Protein AF-A0A2E6YIF7-F1 (afdb_monomer_lite)

pLDDT: mean 89.5, std 11.44, range [46.44, 98.81]

Foldseek 3Di:
DDDAFDEAEPEPDDPVNDCLLVVADECPDPVNVCVLVVSYAYDDDDDDPDGPNSSYAAPQPQQRLQSRQHNDDDNDLQVQQAHERANDPPQDEPVSDPDLVSQDDAEHLAYAHAQYQYQEDLSLLRHAENPHLDLVRFYHHAHNANHAYYLSLLNHAYTQEREHENYNHQEPNSCLNHQAYEYEYEPDDVVSHPLLVVARECPTNQNVNLVVVRYYYYYDYPPDDDDRPNSSYD

Structure (mmCIF, N/CA/C/O backbone):
data_AF-A0A2E6YIF7-F1
#
_entry.id   AF-A0A2E6YIF7-F1
#
loop_
_atom_site.group_PDB
_atom_site.id
_atom_site.type_symbol
_atom_site.label_atom_id
_atom_site.label_alt_id
_atom_site.label_comp_id
_atom_site.label_asym_id
_atom_site.label_entity_id
_atom_site.label_seq_id
_atom_site.pdbx_PDB_ins_code
_atom_site.Cartn_x
_atom_site.Cartn_y
_atom_site.Cartn_z
_atom_site.occupancy
_atom_site.B_iso_or_equiv
_atom_site.auth_seq_id
_atom_site.auth_comp_id
_atom_site.auth_asym_id
_atom_site.auth_atom_id
_atom_site.pdbx_PDB_model_num
ATOM 1 N N . GLU A 1 1 ? -21.410 7.877 32.150 1.00 46.44 1 GLU A N 1
ATOM 2 C CA . GLU A 1 1 ? -20.975 7.217 33.397 1.00 46.44 1 GLU A CA 1
ATOM 3 C C . GLU A 1 1 ? -19.455 7.157 33.415 1.00 46.44 1 GLU A C 1
ATOM 5 O O . GLU A 1 1 ? -18.860 6.940 32.363 1.00 46.44 1 GLU A O 1
ATOM 10 N N . ASN A 1 2 ? -18.839 7.440 34.565 1.00 49.22 2 ASN A N 1
ATOM 11 C CA . ASN A 1 2 ? -17.391 7.366 34.753 1.00 49.22 2 ASN A CA 1
ATOM 12 C C . ASN A 1 2 ? -17.000 5.893 34.885 1.00 49.22 2 ASN A C 1
ATOM 14 O O . ASN A 1 2 ? -17.200 5.300 35.939 1.00 49.22 2 ASN A O 1
ATOM 18 N N . PHE A 1 3 ? -16.479 5.296 33.817 1.00 57.03 3 PHE A N 1
ATOM 19 C CA . PHE A 1 3 ? -15.864 3.976 33.915 1.00 57.03 3 PHE A CA 1
ATOM 20 C C . PHE A 1 3 ? -14.471 4.137 34.526 1.00 57.03 3 PHE A C 1
ATOM 22 O O . PHE A 1 3 ? -13.673 4.920 34.010 1.00 57.03 3 PHE A O 1
ATOM 29 N N . GLU A 1 4 ? -14.175 3.437 35.618 1.00 64.94 4 GLU A N 1
ATOM 30 C CA . GLU A 1 4 ? -12.808 3.321 36.140 1.00 64.94 4 GLU A CA 1
ATOM 31 C C . GLU A 1 4 ? -11.989 2.359 35.266 1.00 64.94 4 GLU A C 1
ATOM 33 O O . GLU A 1 4 ? -12.548 1.512 34.564 1.00 64.94 4 GLU A O 1
ATOM 38 N N . ASP A 1 5 ? -10.669 2.538 35.244 1.00 76.69 5 ASP A N 1
ATOM 39 C CA . ASP A 1 5 ? -9.765 1.686 34.467 1.00 76.69 5 ASP A CA 1
ATOM 40 C C . ASP A 1 5 ? -9.798 0.251 35.015 1.00 76.69 5 ASP A C 1
ATOM 42 O O . ASP A 1 5 ? -9.894 0.043 36.227 1.00 76.69 5 ASP A O 1
ATOM 46 N N . GLY A 1 6 ? -9.723 -0.760 34.145 1.00 81.69 6 GLY A N 1
ATOM 47 C CA . GLY A 1 6 ? -9.791 -2.150 34.598 1.00 81.69 6 GLY A CA 1
ATOM 48 C C . GLY A 1 6 ? -10.238 -3.176 33.560 1.00 81.69 6 GLY A C 1
ATOM 49 O O . GLY A 1 6 ? -10.302 -2.921 32.357 1.00 81.69 6 GLY A O 1
ATOM 50 N N . ILE A 1 7 ? -10.527 -4.386 34.046 1.00 77.31 7 ILE A N 1
ATOM 51 C CA . ILE A 1 7 ? -11.007 -5.505 33.228 1.00 77.31 7 ILE A CA 1
ATOM 52 C C . ILE A 1 7 ? -12.475 -5.769 33.562 1.00 77.31 7 ILE A C 1
ATOM 54 O O . ILE A 1 7 ? -12.809 -6.051 34.710 1.00 77.31 7 ILE A O 1
ATOM 58 N N . ILE A 1 8 ? -13.333 -5.726 32.545 1.00 80.25 8 ILE A N 1
ATOM 59 C CA . ILE A 1 8 ? -14.743 -6.103 32.635 1.00 80.25 8 ILE A CA 1
ATOM 60 C C . ILE A 1 8 ? -14.874 -7.540 32.125 1.00 80.25 8 ILE A C 1
ATOM 62 O O . ILE A 1 8 ? -14.642 -7.818 30.944 1.00 80.25 8 ILE A O 1
ATOM 66 N N . TYR A 1 9 ? -15.240 -8.455 33.020 1.00 74.00 9 TYR A N 1
ATOM 67 C CA . TYR A 1 9 ? -15.513 -9.850 32.684 1.00 74.00 9 TYR A CA 1
ATOM 68 C C . TYR A 1 9 ? -17.004 -10.036 32.404 1.00 74.00 9 TYR A C 1
ATOM 70 O O . TYR A 1 9 ? -17.845 -9.735 33.248 1.00 74.00 9 TYR A O 1
ATOM 78 N N . LEU A 1 10 ? -17.329 -10.543 31.215 1.00 73.44 10 LEU A N 1
ATOM 79 C CA . LEU A 1 10 ? -18.688 -10.912 30.822 1.00 73.44 10 LEU A CA 1
ATOM 80 C C . LEU A 1 10 ? -18.762 -12.441 30.693 1.00 73.44 10 LEU A C 1
ATOM 82 O O . LEU A 1 10 ? -18.899 -12.981 29.597 1.00 73.44 10 LEU A O 1
ATOM 86 N N . GLU A 1 11 ? -18.591 -13.134 31.823 1.00 62.53 11 GLU A N 1
ATOM 87 C CA . GLU A 1 11 ? -18.306 -14.582 31.897 1.00 62.53 11 GLU A CA 1
ATOM 88 C C . GLU A 1 11 ? -19.415 -15.472 31.304 1.00 62.53 11 GLU A C 1
ATOM 90 O O . GLU A 1 11 ? -19.124 -16.534 30.750 1.00 62.53 11 GLU A O 1
ATOM 95 N N . ASP A 1 12 ? -20.660 -14.990 31.314 1.00 65.06 12 ASP A N 1
ATOM 96 C CA . ASP A 1 12 ? -21.839 -15.718 30.824 1.00 65.06 12 ASP A CA 1
ATOM 97 C C . ASP A 1 12 ? -22.403 -15.181 29.502 1.00 65.06 12 ASP A C 1
ATOM 99 O O . ASP A 1 12 ? -23.462 -15.625 29.055 1.00 65.06 12 ASP A O 1
ATOM 103 N N . LYS A 1 13 ? -21.736 -14.208 28.870 1.00 67.62 13 LYS A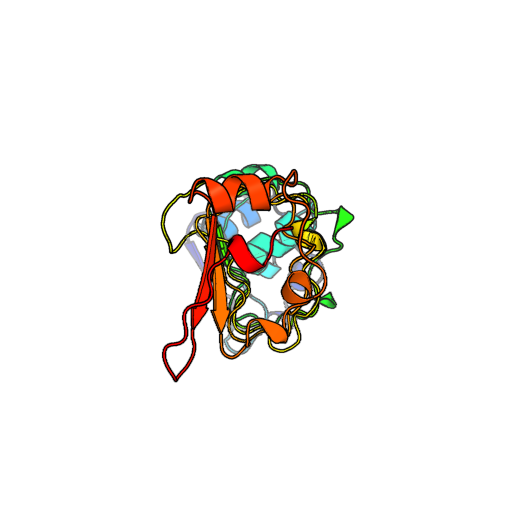 N 1
ATOM 104 C CA . LYS A 1 13 ? -22.228 -13.574 27.641 1.00 67.62 13 LYS A CA 1
ATOM 105 C C . LYS A 1 13 ? -21.355 -13.940 26.453 1.00 67.62 13 LYS A C 1
ATOM 107 O O . LYS A 1 13 ? -20.131 -13.786 26.471 1.00 67.62 13 LYS A O 1
ATOM 112 N N . THR A 1 14 ? -22.012 -14.388 25.393 1.00 70.44 14 THR A N 1
ATOM 113 C CA . THR A 1 14 ? -21.424 -14.404 24.057 1.00 70.44 14 THR A CA 1
ATOM 114 C C . THR A 1 14 ? -21.507 -13.001 23.451 1.00 70.44 14 THR A C 1
ATOM 116 O O . THR A 1 14 ? -22.353 -12.198 23.857 1.00 70.44 14 THR A O 1
ATOM 119 N N . PRO A 1 15 ? -20.645 -12.656 22.486 1.00 67.94 15 PRO A N 1
ATOM 120 C CA . PRO A 1 15 ? -20.768 -11.396 21.755 1.00 67.94 15 PRO A CA 1
ATOM 121 C C . PRO A 1 15 ? -22.136 -11.194 21.100 1.00 67.94 15 PRO A C 1
ATOM 123 O O . PRO A 1 15 ? -22.614 -10.075 20.983 1.00 67.94 15 PRO A O 1
ATOM 126 N N . GLU A 1 16 ? -22.830 -12.263 20.740 1.00 71.06 16 GLU A N 1
ATOM 127 C CA . GLU A 1 16 ? -24.174 -12.201 20.174 1.00 71.06 16 GLU A CA 1
ATOM 128 C C . GLU A 1 16 ? -25.230 -11.697 21.179 1.00 71.06 16 GLU A C 1
ATOM 130 O O . GLU A 1 16 ? -26.229 -11.110 20.767 1.00 71.06 16 GLU A O 1
ATOM 135 N N . ASP A 1 17 ? -24.990 -11.838 22.488 1.00 75.12 17 ASP A N 1
ATOM 136 C CA . ASP A 1 17 ? -25.904 -11.383 23.548 1.00 75.12 17 ASP A CA 1
ATOM 137 C C . ASP A 1 17 ? -25.823 -9.873 23.824 1.00 75.12 17 ASP A C 1
ATOM 139 O O . ASP A 1 17 ? -26.626 -9.317 24.581 1.00 75.12 17 ASP A O 1
ATOM 143 N N . MET A 1 18 ? -24.815 -9.208 23.266 1.00 79.56 18 MET A N 1
ATOM 144 C CA . MET A 1 18 ? -24.484 -7.823 23.566 1.00 79.56 18 MET A CA 1
ATOM 145 C C . MET A 1 18 ? -25.046 -6.907 22.478 1.00 79.56 18 MET A C 1
ATOM 147 O O . MET A 1 18 ? -24.586 -6.903 21.335 1.00 79.56 18 MET A O 1
ATOM 151 N N . VAL A 1 19 ? -26.022 -6.072 22.856 1.00 85.31 19 VAL A N 1
ATOM 152 C CA . VAL A 1 19 ? -26.686 -5.110 21.952 1.00 85.31 19 VAL A CA 1
ATOM 153 C C . VAL A 1 19 ? -25.671 -4.228 21.227 1.00 85.31 19 VAL A C 1
ATOM 155 O O . VAL A 1 19 ? -25.869 -3.891 20.064 1.00 85.31 19 VAL A O 1
ATOM 158 N N . GLN A 1 20 ? -24.555 -3.909 21.878 1.00 84.88 20 GLN A N 1
ATOM 159 C CA . GLN A 1 20 ? -23.489 -3.071 21.339 1.00 84.88 20 GLN A CA 1
ATOM 160 C C . GLN A 1 20 ? -22.801 -3.648 20.101 1.00 84.88 20 GLN A C 1
ATOM 162 O O . GLN A 1 20 ? -22.220 -2.890 19.343 1.00 84.88 20 GLN A O 1
ATOM 167 N N . PHE A 1 21 ? -22.893 -4.947 19.821 1.00 82.88 21 PHE A N 1
ATOM 168 C CA . PHE A 1 21 ? -22.387 -5.456 18.543 1.00 82.88 21 PHE A CA 1
ATOM 169 C C . PHE A 1 21 ? -23.352 -5.251 17.374 1.00 82.88 21 PHE A C 1
ATOM 171 O O . PHE A 1 21 ? -22.941 -5.399 16.226 1.00 82.88 21 PHE A O 1
ATOM 178 N N . ASN A 1 22 ? -24.619 -4.942 17.658 1.00 84.81 22 ASN A N 1
ATOM 179 C CA . ASN A 1 22 ? -25.620 -4.560 16.660 1.00 84.81 22 ASN A CA 1
ATOM 180 C C . ASN A 1 22 ? -25.827 -3.038 16.625 1.00 84.81 22 ASN A C 1
ATOM 182 O O . ASN A 1 22 ? -26.232 -2.494 15.603 1.00 84.81 22 ASN A O 1
ATOM 186 N N . ASN A 1 23 ? -25.525 -2.352 17.728 1.00 89.00 23 ASN A N 1
ATOM 187 C CA . ASN A 1 23 ? -25.535 -0.901 17.851 1.00 89.00 23 ASN A CA 1
ATOM 188 C C . ASN A 1 23 ? -24.258 -0.417 18.567 1.00 89.00 23 ASN A C 1
ATOM 190 O O . ASN A 1 23 ? -24.308 -0.136 19.771 1.00 89.00 23 ASN A O 1
ATOM 194 N N . PRO A 1 24 ? -23.111 -0.379 17.859 1.00 91.25 24 PRO A N 1
ATOM 195 C CA . PRO A 1 24 ? -21.834 0.023 18.439 1.00 91.25 24 PRO A CA 1
ATOM 196 C C . PRO A 1 24 ? -21.884 1.426 19.026 1.00 91.25 24 PRO A C 1
ATOM 198 O O . PRO A 1 24 ? -22.530 2.327 18.488 1.00 91.25 24 PRO A O 1
ATOM 201 N N . TRP A 1 25 ? -21.160 1.630 20.122 1.00 91.31 25 TRP A N 1
ATOM 202 C CA . TRP A 1 25 ? -20.961 2.960 20.672 1.00 91.31 25 TRP A CA 1
ATOM 203 C C . TRP A 1 25 ? -20.173 3.824 19.685 1.00 91.31 25 TRP A C 1
ATOM 205 O O . TRP A 1 25 ? -19.243 3.355 19.022 1.00 91.31 25 TRP A O 1
ATOM 215 N N . ASN A 1 26 ? -20.515 5.112 19.615 1.00 90.50 26 ASN A N 1
ATOM 216 C CA . ASN A 1 26 ? -19.717 6.059 18.844 1.00 90.50 26 ASN A CA 1
ATOM 217 C C . ASN A 1 26 ? -18.290 6.090 19.410 1.00 90.50 26 ASN A C 1
ATOM 219 O O . ASN A 1 26 ? -18.084 6.125 20.628 1.00 90.50 26 ASN A O 1
ATOM 223 N N . MET A 1 27 ? -17.308 6.093 18.515 1.00 88.62 27 MET A N 1
ATOM 224 C CA . MET A 1 27 ? -15.893 6.054 18.858 1.00 88.62 27 MET A CA 1
ATOM 225 C C . MET A 1 27 ? -15.438 7.152 19.811 1.00 88.62 27 MET A C 1
ATOM 227 O O . MET A 1 27 ? -14.562 6.927 20.642 1.00 88.62 27 MET A O 1
ATOM 231 N N . SER A 1 28 ? -16.014 8.344 19.682 1.00 87.00 28 SER A N 1
ATOM 232 C CA . SER A 1 28 ? -15.684 9.499 20.517 1.00 87.00 28 SER A CA 1
ATOM 233 C C . SER A 1 28 ? -16.228 9.375 21.943 1.00 87.00 28 SER A C 1
ATOM 235 O O . SER A 1 28 ? -15.853 10.157 22.815 1.00 87.00 28 SER A O 1
ATOM 237 N N . SER A 1 29 ? -17.092 8.387 22.213 1.00 90.06 29 SER A N 1
ATOM 238 C CA . SER A 1 29 ? -17.626 8.162 23.554 1.00 90.06 29 SER A CA 1
ATOM 239 C C . SER A 1 29 ? -16.513 7.796 24.550 1.00 90.06 29 SER A C 1
ATOM 241 O O . SER A 1 29 ? -15.562 7.095 24.186 1.00 90.06 29 SER A O 1
ATOM 243 N N . PRO A 1 30 ? -16.638 8.194 25.834 1.00 90.75 30 PRO A N 1
ATOM 244 C CA . PRO A 1 30 ? -15.619 7.907 26.845 1.00 90.75 30 PRO A CA 1
ATOM 245 C C . PRO A 1 30 ? -15.261 6.421 26.974 1.00 90.75 30 PRO A C 1
ATOM 247 O O . PRO A 1 30 ? -14.098 6.085 27.177 1.00 90.75 30 PRO A O 1
ATOM 250 N N . ILE A 1 31 ? -16.240 5.521 26.824 1.00 88.69 31 ILE A N 1
ATOM 251 C CA . ILE A 1 31 ? -15.998 4.075 26.888 1.00 88.69 31 ILE A CA 1
ATOM 252 C C . ILE A 1 31 ? -15.164 3.580 25.703 1.00 88.69 31 ILE A C 1
ATOM 254 O O . ILE A 1 31 ? -14.241 2.795 25.899 1.00 88.69 31 ILE A O 1
ATOM 258 N N . CYS A 1 32 ? -15.422 4.075 24.490 1.00 89.19 32 CYS A N 1
ATOM 259 C CA . CYS A 1 32 ? -14.651 3.679 23.317 1.00 89.19 32 CYS A CA 1
ATOM 260 C C . CYS A 1 32 ? -13.220 4.193 23.357 1.00 89.19 32 CYS A C 1
ATOM 262 O O . CYS A 1 32 ? -12.308 3.438 23.032 1.00 89.19 32 CYS A O 1
ATOM 264 N N . GLN A 1 33 ? -13.001 5.423 23.826 1.00 87.25 33 GLN A N 1
ATOM 265 C CA . GLN A 1 33 ? -11.646 5.947 24.016 1.00 87.25 33 GLN A CA 1
ATOM 266 C C . GLN A 1 33 ? -10.844 5.065 24.985 1.00 87.25 33 GLN A C 1
ATOM 268 O O . GLN A 1 33 ? -9.751 4.625 24.635 1.00 87.25 33 GLN A O 1
ATOM 273 N N . LYS A 1 34 ? -11.450 4.673 26.115 1.00 88.19 34 LYS A N 1
ATOM 274 C CA . LYS A 1 34 ? -10.831 3.753 27.083 1.00 88.19 34 LYS A CA 1
ATOM 275 C C . LYS A 1 34 ? -10.614 2.328 26.555 1.00 88.19 34 LYS A C 1
ATOM 277 O O . LYS A 1 34 ? -9.686 1.639 26.970 1.00 88.19 34 LYS A O 1
ATOM 282 N N . ILE A 1 35 ? -11.465 1.836 25.653 1.00 87.88 35 ILE A N 1
ATOM 283 C CA . ILE A 1 35 ? -11.256 0.533 24.993 1.00 87.88 35 ILE A CA 1
ATOM 284 C C . ILE A 1 35 ? -10.088 0.613 23.996 1.00 87.88 35 ILE A C 1
ATOM 286 O O . ILE A 1 35 ? -9.281 -0.317 23.904 1.00 87.88 35 ILE A O 1
ATOM 290 N N . LEU A 1 36 ? -9.995 1.711 23.238 1.00 84.06 36 LEU A N 1
ATOM 291 C CA . LEU A 1 36 ? -8.987 1.915 22.194 1.00 84.06 36 LEU A CA 1
ATOM 292 C C . LEU A 1 36 ? -7.593 2.208 22.760 1.00 84.06 36 LEU A C 1
ATOM 294 O O . LEU A 1 36 ? -6.604 1.738 22.193 1.00 84.06 36 LEU A O 1
ATOM 298 N N . ASP A 1 37 ? -7.498 2.934 23.874 1.00 84.25 37 ASP A N 1
ATOM 299 C CA . ASP A 1 37 ? -6.235 3.169 24.590 1.00 84.25 37 ASP A CA 1
ATOM 300 C C . ASP A 1 37 ? -5.845 2.011 25.534 1.00 84.25 37 ASP A C 1
ATOM 302 O O . ASP A 1 37 ? -4.735 1.985 26.066 1.00 84.25 37 ASP A O 1
ATOM 306 N N . ARG A 1 38 ? -6.722 1.000 25.649 1.00 83.94 38 ARG A N 1
ATOM 307 C CA . ARG A 1 38 ? -6.586 -0.206 26.485 1.00 83.94 38 ARG A CA 1
ATOM 308 C C . ARG A 1 38 ? -6.660 0.044 27.995 1.00 83.94 38 ARG A C 1
ATOM 310 O O . ARG A 1 38 ? -6.329 -0.868 28.754 1.00 83.94 38 ARG A O 1
ATOM 317 N N . SER A 1 39 ? -7.133 1.207 28.436 1.00 86.94 39 SER A N 1
ATOM 318 C CA . SER A 1 39 ? -7.455 1.478 29.847 1.00 86.94 39 SER A CA 1
ATOM 319 C C . SER A 1 39 ? -8.608 0.603 30.345 1.00 86.94 39 SER A C 1
ATOM 321 O O . SER A 1 39 ? -8.678 0.266 31.527 1.00 86.94 39 SER A O 1
ATOM 323 N N . ILE A 1 40 ? -9.494 0.183 29.436 1.00 88.19 40 ILE A N 1
ATOM 324 C CA . ILE A 1 40 ? -10.530 -0.821 29.683 1.00 88.19 40 ILE A CA 1
ATOM 325 C C . ILE A 1 40 ? -10.324 -2.019 28.760 1.00 88.19 40 ILE A C 1
ATOM 327 O O . ILE A 1 40 ? -10.203 -1.883 27.540 1.00 88.19 40 ILE A O 1
ATOM 331 N N . SER A 1 41 ? -10.353 -3.219 29.344 1.00 84.81 41 SER A N 1
ATOM 332 C CA . SER A 1 41 ? -10.426 -4.471 28.592 1.00 84.81 41 SER A CA 1
ATOM 333 C C . SER A 1 41 ? -11.726 -5.206 28.889 1.00 84.81 41 SER A C 1
ATOM 335 O O . SER A 1 41 ? -12.043 -5.476 30.044 1.00 84.81 41 SER A O 1
ATOM 337 N N . ILE A 1 42 ? -12.464 -5.564 27.842 1.00 83.75 42 ILE A N 1
ATOM 338 C CA . ILE A 1 42 ? -13.691 -6.352 27.922 1.00 83.75 42 ILE A CA 1
ATOM 339 C C . ILE A 1 42 ? -13.371 -7.771 27.462 1.00 83.75 42 ILE A C 1
ATOM 341 O O . ILE A 1 42 ? -12.920 -7.990 26.335 1.00 83.75 42 ILE A O 1
ATOM 345 N N . ARG A 1 43 ? -13.595 -8.744 28.348 1.00 79.81 43 ARG A N 1
ATOM 346 C CA . ARG A 1 43 ? -13.349 -10.163 28.076 1.00 79.81 43 ARG A CA 1
ATOM 347 C C . ARG A 1 43 ? -14.666 -10.920 27.973 1.00 79.81 43 ARG A C 1
ATOM 349 O O . ARG A 1 43 ? -15.430 -10.985 28.933 1.00 79.81 43 ARG A O 1
ATOM 356 N N . PHE A 1 44 ? -14.886 -11.506 26.801 1.00 76.12 44 PHE A N 1
ATOM 357 C CA . PHE A 1 44 ? -16.003 -12.402 26.509 1.00 76.12 44 PHE A CA 1
ATOM 358 C C . PHE A 1 44 ? -15.595 -13.860 26.704 1.00 76.12 44 PHE A C 1
ATOM 360 O O . PHE A 1 44 ? -14.404 -14.194 26.671 1.00 76.12 44 PHE A O 1
ATOM 367 N N . LYS A 1 45 ? -16.590 -14.743 26.812 1.00 74.25 45 LYS A N 1
ATOM 368 C CA . LYS A 1 45 ? -16.375 -16.182 26.649 1.00 74.25 45 LYS A CA 1
ATOM 369 C C . LYS A 1 45 ? -15.736 -16.464 25.276 1.00 74.25 45 LYS A C 1
ATOM 371 O O . LYS A 1 45 ? -16.100 -15.852 24.272 1.00 74.25 45 LYS A O 1
ATOM 376 N N . SER A 1 46 ? -14.734 -17.342 25.244 1.00 68.19 46 SER A N 1
ATOM 377 C CA . SER A 1 46 ? -13.901 -17.596 24.059 1.00 68.19 46 SER A CA 1
ATOM 378 C C . SER A 1 46 ? -14.679 -18.223 22.888 1.00 68.19 46 SER A C 1
ATOM 380 O O . SER A 1 46 ? -15.697 -18.881 23.087 1.00 68.19 46 SER A O 1
ATOM 382 N N . GLY A 1 47 ? -14.173 -18.035 21.658 1.00 65.69 47 GLY A N 1
ATOM 383 C CA . GLY A 1 47 ? -14.699 -18.662 20.430 1.00 65.69 47 GLY A CA 1
ATOM 384 C C . GLY A 1 47 ? -15.339 -17.710 19.407 1.00 65.69 47 GLY A C 1
ATOM 385 O O . GLY A 1 47 ? -15.655 -18.138 18.300 1.00 65.69 47 GLY A O 1
ATOM 386 N N . SER A 1 48 ? -15.496 -16.427 19.740 1.00 69.50 48 SER A N 1
ATOM 387 C CA . SER A 1 48 ? -16.055 -15.399 18.848 1.00 69.50 48 SER A CA 1
ATOM 388 C C . SER A 1 48 ? -15.039 -14.838 17.841 1.00 69.50 48 SER A C 1
ATOM 390 O O . SER A 1 48 ? -13.856 -14.700 18.152 1.00 69.50 48 SER A O 1
ATOM 392 N N . LYS A 1 49 ? -15.528 -14.432 16.658 1.00 68.38 49 LYS A N 1
ATOM 393 C CA . LYS A 1 49 ? -14.779 -13.613 15.682 1.00 68.38 49 LYS A CA 1
ATOM 394 C C . LYS A 1 49 ? -14.756 -12.115 16.026 1.00 68.38 49 LYS A C 1
ATOM 396 O O . LYS A 1 49 ? -13.884 -11.404 15.543 1.00 68.38 49 LYS A O 1
ATOM 401 N N . LYS A 1 50 ? -15.712 -11.642 16.831 1.00 75.31 50 LYS A N 1
ATOM 402 C CA . LYS A 1 50 ? -15.817 -10.257 17.305 1.00 75.31 50 LYS A CA 1
ATOM 403 C C . LYS A 1 50 ? -14.912 -10.013 18.514 1.00 75.31 50 LYS A C 1
ATOM 405 O O . LYS A 1 50 ? -14.778 -10.868 19.393 1.00 75.31 50 LYS A O 1
ATOM 410 N N . THR A 1 51 ? -14.342 -8.820 18.563 1.00 78.75 51 THR A N 1
ATOM 411 C CA . THR A 1 51 ? -13.415 -8.295 19.564 1.00 78.75 51 THR A CA 1
ATOM 412 C C . THR A 1 51 ? -14.038 -7.116 20.312 1.00 78.75 51 THR A C 1
ATOM 414 O O . THR A 1 51 ? -15.028 -6.537 19.875 1.00 78.75 51 THR A O 1
ATOM 417 N N . GLN A 1 52 ? -13.428 -6.683 21.419 1.00 80.19 52 GLN A N 1
ATOM 418 C CA . GLN A 1 52 ? -13.872 -5.476 22.131 1.00 80.19 52 GLN A CA 1
ATOM 419 C C . GLN A 1 52 ? -13.854 -4.204 21.259 1.00 80.19 52 GLN A C 1
ATOM 421 O O . GLN A 1 52 ? -14.580 -3.263 21.556 1.00 80.19 52 GLN A O 1
ATOM 426 N N . LYS A 1 53 ? -13.063 -4.171 20.175 1.00 82.88 53 LYS A N 1
ATOM 427 C CA . LYS A 1 53 ? -13.066 -3.046 19.230 1.00 82.88 53 LYS A CA 1
ATOM 428 C C . LYS A 1 53 ? -14.364 -2.970 18.426 1.00 82.88 53 LYS A C 1
ATOM 430 O O . LYS A 1 53 ? -14.773 -1.875 18.069 1.00 82.88 53 LYS A O 1
ATOM 435 N N . ASP A 1 54 ? -15.041 -4.098 18.209 1.00 86.81 54 ASP A N 1
ATOM 436 C CA . ASP A 1 54 ? -16.312 -4.153 17.475 1.00 86.81 54 ASP A CA 1
ATOM 437 C C . ASP A 1 54 ? -17.493 -3.577 18.272 1.00 86.81 54 ASP A C 1
ATOM 439 O O . ASP A 1 54 ? -18.583 -3.409 17.732 1.00 86.81 54 ASP A O 1
ATOM 443 N N . LEU A 1 55 ? -17.276 -3.239 19.547 1.00 88.50 55 LEU A N 1
ATOM 444 C CA . LEU A 1 55 ? -18.218 -2.466 20.358 1.00 88.50 55 LEU A CA 1
ATOM 445 C C . LEU A 1 55 ? -18.214 -0.975 20.003 1.00 88.50 55 LEU A C 1
ATOM 447 O O . LEU A 1 55 ? -19.071 -0.236 20.483 1.00 88.50 55 LEU A O 1
ATOM 451 N N . CYS A 1 56 ? -17.241 -0.533 19.207 1.00 90.31 56 CYS A N 1
ATOM 452 C CA . CYS A 1 56 ? -17.020 0.855 18.846 1.00 90.31 56 CYS A CA 1
ATOM 453 C C . CYS A 1 56 ? -17.089 1.032 17.331 1.00 90.31 56 CYS A C 1
ATOM 455 O O . CYS A 1 56 ? -16.627 0.177 16.574 1.00 90.31 56 CYS A O 1
ATOM 457 N N . LYS A 1 57 ? -17.645 2.162 16.891 1.00 92.06 57 LYS A N 1
ATOM 458 C CA . LYS A 1 57 ? -17.706 2.530 15.474 1.00 92.06 57 LYS A CA 1
ATOM 459 C C . LYS A 1 57 ? -17.298 3.982 15.259 1.00 92.06 57 LYS A C 1
ATOM 461 O O . LYS A 1 57 ? -17.794 4.866 15.962 1.00 92.06 57 LYS A O 1
ATOM 466 N N . ALA A 1 58 ? -16.394 4.213 14.309 1.00 92.81 58 ALA A N 1
ATOM 467 C CA . ALA A 1 58 ? -16.037 5.560 13.869 1.00 92.81 58 ALA A CA 1
ATOM 468 C C . ALA A 1 58 ? -17.053 6.083 12.846 1.00 92.81 58 ALA A C 1
ATOM 470 O O . ALA A 1 58 ? -17.667 5.302 12.117 1.00 92.81 58 ALA A O 1
ATOM 471 N N . ASP A 1 59 ? -17.216 7.405 12.788 1.00 90.81 59 ASP A N 1
ATOM 472 C CA . ASP A 1 59 ? -18.073 8.044 11.782 1.00 90.81 59 ASP A CA 1
ATOM 473 C C . ASP A 1 59 ? -17.404 8.049 10.393 1.00 90.81 59 ASP A C 1
ATOM 475 O O . ASP A 1 59 ? -18.087 7.940 9.378 1.00 90.81 59 ASP A O 1
ATOM 479 N N . ASP A 1 60 ? -16.068 8.130 10.348 1.00 94.19 60 ASP A N 1
ATOM 480 C CA . ASP A 1 60 ? -15.266 7.969 9.130 1.00 94.19 60 ASP A CA 1
ATOM 481 C C . ASP A 1 60 ? -15.001 6.475 8.876 1.00 94.19 60 ASP A C 1
ATOM 483 O O . ASP A 1 60 ? -14.418 5.780 9.711 1.00 94.19 60 ASP A O 1
ATOM 487 N N . GLU A 1 61 ? -15.432 5.985 7.714 1.00 95.31 61 GLU A N 1
ATOM 488 C CA . GLU A 1 61 ? -15.333 4.575 7.327 1.00 95.31 61 GLU A CA 1
ATOM 489 C C . GLU A 1 61 ? -13.885 4.075 7.232 1.00 95.31 61 GLU A C 1
ATOM 491 O O . GLU A 1 61 ? -13.596 2.945 7.628 1.00 95.31 61 GLU A O 1
ATOM 496 N N . ILE A 1 62 ? -12.950 4.915 6.779 1.00 96.69 62 ILE A N 1
ATOM 497 C CA . ILE A 1 62 ? -11.530 4.553 6.704 1.00 96.69 62 ILE A CA 1
ATOM 498 C C . ILE A 1 62 ? -10.954 4.440 8.108 1.00 96.69 62 ILE A C 1
ATOM 500 O O . ILE A 1 62 ? -10.234 3.489 8.410 1.00 96.69 62 ILE A O 1
ATOM 504 N N . VAL A 1 63 ? -11.286 5.385 8.989 1.00 94.94 63 VAL A N 1
ATOM 505 C CA . VAL A 1 63 ? -10.870 5.327 10.396 1.00 94.94 63 VAL A CA 1
ATOM 506 C C . VAL A 1 63 ? -11.407 4.053 11.049 1.00 94.94 63 VAL A C 1
ATOM 508 O O . VAL A 1 63 ? -10.628 3.326 11.668 1.00 94.94 63 VAL A O 1
ATOM 511 N N . ASP A 1 64 ? -12.691 3.737 10.854 1.00 94.50 64 ASP A N 1
ATOM 512 C CA . ASP A 1 64 ? -13.329 2.524 11.380 1.00 94.50 64 ASP A CA 1
ATOM 513 C C . ASP A 1 64 ? -12.664 1.243 10.855 1.00 94.50 64 ASP A C 1
ATOM 515 O O . ASP A 1 64 ? -12.364 0.317 11.615 1.00 94.50 64 ASP A O 1
ATOM 519 N N . PHE A 1 65 ? -12.358 1.203 9.559 1.00 95.88 65 PHE A N 1
ATOM 520 C CA . PHE A 1 65 ? -11.645 0.093 8.943 1.00 95.88 65 PHE A CA 1
ATOM 521 C C . PHE A 1 65 ? -10.238 -0.078 9.533 1.00 95.88 65 PHE A C 1
ATOM 523 O O . PHE A 1 65 ? -9.854 -1.185 9.928 1.00 95.88 65 PHE A O 1
ATOM 530 N N . ILE A 1 66 ? -9.462 1.004 9.641 1.00 95.44 66 ILE A N 1
ATOM 531 C CA . ILE A 1 66 ? -8.075 0.948 10.114 1.00 95.44 66 ILE A CA 1
ATOM 532 C C . ILE A 1 66 ? -8.001 0.483 11.565 1.00 95.44 66 ILE A C 1
ATOM 534 O O . ILE A 1 66 ? -7.221 -0.417 11.879 1.00 95.44 66 ILE A O 1
ATOM 538 N N . ILE A 1 67 ? -8.784 1.054 12.475 1.00 92.00 67 ILE A N 1
ATOM 539 C CA . ILE A 1 67 ? -8.713 0.680 13.896 1.00 92.00 67 ILE A CA 1
ATOM 540 C C . ILE A 1 67 ? -9.141 -0.774 14.130 1.00 92.00 67 ILE A C 1
ATOM 542 O O . ILE A 1 67 ? -8.609 -1.413 15.040 1.00 92.00 67 ILE A O 1
ATOM 546 N N . LYS A 1 68 ? -10.076 -1.310 13.331 1.00 91.06 68 LYS A N 1
ATOM 547 C CA . LYS A 1 68 ? -10.554 -2.695 13.447 1.00 91.06 68 LYS A CA 1
ATOM 548 C C . LYS A 1 68 ? -9.512 -3.678 12.939 1.00 91.06 68 LYS A C 1
ATOM 550 O O . LYS A 1 68 ? -9.325 -4.744 13.520 1.00 91.06 68 LYS A O 1
ATOM 555 N N . ASN A 1 69 ? -8.778 -3.287 11.904 1.00 93.38 69 ASN A N 1
ATOM 556 C CA . ASN A 1 69 ? -7.846 -4.175 11.223 1.00 93.38 69 ASN A CA 1
ATOM 557 C C . ASN A 1 69 ? -6.383 -3.998 11.643 1.00 93.38 69 ASN A C 1
ATOM 559 O O . ASN A 1 69 ? -5.558 -4.868 11.355 1.00 93.38 69 ASN A O 1
ATOM 563 N N . THR A 1 70 ? -6.063 -2.945 12.395 1.00 92.38 70 THR A N 1
ATOM 564 C CA . THR A 1 70 ? -4.708 -2.645 12.875 1.00 92.38 70 THR A CA 1
ATOM 565 C C . THR A 1 70 ? -4.654 -2.490 14.400 1.00 92.38 70 THR A C 1
ATOM 567 O O . THR A 1 70 ? -5.650 -2.599 15.120 1.00 92.38 70 THR A O 1
ATOM 570 N N . THR A 1 71 ? -3.459 -2.240 14.935 1.00 89.62 71 THR A N 1
ATOM 571 C CA . THR A 1 71 ? -3.265 -1.863 16.344 1.00 89.62 71 THR A CA 1
ATOM 572 C C . THR A 1 71 ? -3.339 -0.356 16.574 1.00 89.62 71 THR A C 1
ATOM 574 O O . THR A 1 71 ? -3.115 0.069 17.703 1.00 89.62 71 THR A O 1
ATOM 577 N N . LEU A 1 72 ? -3.596 0.433 15.528 1.00 89.56 72 LEU A N 1
ATOM 578 C CA . LEU A 1 72 ? -3.627 1.885 15.611 1.00 89.56 72 LEU A CA 1
ATOM 579 C C . LEU A 1 72 ? -4.858 2.359 16.387 1.00 89.56 72 LEU A C 1
ATOM 581 O O . LEU A 1 72 ? -5.921 1.733 16.340 1.00 89.56 72 LEU A O 1
ATOM 585 N N . SER A 1 73 ? -4.681 3.489 17.063 1.00 87.50 73 SER A N 1
ATOM 586 C CA . SER A 1 73 ? -5.737 4.248 17.722 1.00 87.50 73 SER A CA 1
ATOM 587 C C . SER A 1 73 ? -5.704 5.642 17.116 1.00 87.50 73 SER A C 1
ATOM 589 O O . SER A 1 73 ? -4.871 6.461 17.492 1.00 87.50 73 SER A O 1
ATOM 591 N N . ILE A 1 74 ? -6.551 5.852 16.111 1.00 87.94 74 ILE A N 1
ATOM 592 C CA . ILE A 1 74 ? -6.661 7.105 15.365 1.00 87.94 74 ILE A CA 1
ATOM 593 C C . ILE A 1 74 ? -8.110 7.579 15.365 1.00 87.94 74 ILE A C 1
ATOM 595 O O . ILE A 1 74 ? -9.031 6.775 15.505 1.00 87.94 74 ILE A O 1
ATOM 599 N N . THR A 1 75 ? -8.308 8.881 15.189 1.00 87.50 75 THR A N 1
ATOM 600 C CA . THR A 1 75 ? -9.646 9.499 15.134 1.00 87.50 75 THR A CA 1
ATOM 601 C C . THR A 1 75 ? -9.962 10.148 13.790 1.00 87.50 75 THR A C 1
ATOM 603 O O . THR A 1 75 ? -11.115 10.465 13.509 1.00 87.50 75 THR A O 1
ATOM 606 N N . LYS A 1 76 ? -8.946 10.325 12.942 1.00 91.75 76 LYS A N 1
ATOM 607 C CA . LYS A 1 76 ? -9.039 10.931 11.610 1.00 91.75 76 LYS A CA 1
ATOM 608 C C . LYS A 1 76 ? -7.942 10.386 10.702 1.00 91.75 76 LYS A C 1
ATOM 610 O O . LYS A 1 76 ? -6.855 10.050 11.167 1.00 91.75 76 LYS A O 1
ATOM 615 N N . GLN A 1 77 ? -8.190 10.370 9.396 1.00 94.69 77 GLN A N 1
ATOM 616 C CA . GLN A 1 77 ? -7.225 9.861 8.415 1.00 94.69 77 GLN A CA 1
ATOM 617 C C . GLN A 1 77 ? -5.898 10.635 8.395 1.00 94.69 77 GLN A C 1
ATOM 619 O O . GLN A 1 77 ? -4.856 10.037 8.152 1.00 94.69 77 GLN A O 1
ATOM 624 N N . SER A 1 78 ? -5.891 11.936 8.715 1.00 93.75 78 SER A N 1
ATOM 625 C CA . SER A 1 78 ? -4.650 12.731 8.731 1.00 93.75 78 SER A CA 1
ATOM 626 C C . SER A 1 78 ? -3.644 12.276 9.799 1.00 93.75 78 SER A C 1
ATOM 628 O O . SER A 1 78 ? -2.491 12.682 9.765 1.00 93.75 78 SER A O 1
ATOM 630 N N . GLU A 1 79 ? -4.057 11.454 10.768 1.00 94.06 79 GLU A N 1
ATOM 631 C CA . GLU A 1 79 ? -3.152 10.858 11.762 1.00 94.06 79 GLU A CA 1
ATOM 632 C C . GLU A 1 79 ? -2.363 9.663 11.204 1.00 94.06 79 GLU A C 1
ATOM 634 O O . GLU A 1 79 ? -1.423 9.207 11.849 1.00 94.06 79 GLU A O 1
ATOM 639 N N . LEU A 1 80 ? -2.706 9.164 10.009 1.00 94.44 80 LEU A N 1
ATOM 640 C CA . LEU A 1 80 ? -2.008 8.059 9.336 1.00 94.44 80 LEU A CA 1
ATOM 641 C C . LEU A 1 80 ? -0.638 8.452 8.780 1.00 94.44 80 LEU A C 1
ATOM 643 O O . LEU A 1 80 ? 0.194 7.579 8.524 1.00 94.44 80 LEU A O 1
ATOM 647 N N . GLU A 1 81 ? -0.399 9.752 8.624 1.00 92.62 81 GLU A N 1
ATOM 648 C CA . GLU A 1 81 ? 0.822 10.319 8.056 1.00 92.62 81 GLU A CA 1
ATOM 649 C C . GLU A 1 81 ? 2.111 9.841 8.734 1.00 92.62 81 GLU A C 1
ATOM 651 O O . GLU A 1 81 ? 3.143 9.705 8.075 1.00 92.62 81 GLU A O 1
ATOM 656 N N . ASP A 1 82 ? 2.031 9.533 10.027 1.00 90.06 82 ASP A N 1
ATOM 657 C CA . ASP A 1 82 ? 3.160 9.089 10.843 1.00 90.06 82 ASP A CA 1
ATOM 658 C C . ASP A 1 82 ? 2.979 7.645 11.339 1.00 90.06 82 ASP A C 1
ATOM 660 O O . ASP A 1 82 ? 3.494 7.248 12.384 1.00 90.06 82 ASP A O 1
ATOM 664 N N . GLN A 1 83 ? 2.207 6.840 10.604 1.00 94.38 83 GLN A N 1
ATOM 665 C CA . GLN A 1 83 ? 1.872 5.471 10.995 1.00 94.38 83 GLN A CA 1
ATOM 666 C C . GLN A 1 83 ? 2.366 4.441 9.992 1.00 94.38 83 GLN A C 1
ATOM 668 O O . GLN A 1 83 ? 2.506 4.698 8.798 1.00 94.38 83 GLN A O 1
ATOM 673 N N . VAL A 1 84 ? 2.594 3.224 10.483 1.00 94.25 84 VAL A N 1
ATOM 674 C CA . VAL A 1 84 ? 2.696 2.047 9.618 1.00 94.25 84 VAL A CA 1
ATOM 675 C C . VAL A 1 84 ? 1.331 1.384 9.566 1.00 94.25 84 VAL A C 1
ATOM 677 O O . VAL A 1 84 ? 0.848 0.865 10.573 1.00 94.25 84 VAL A O 1
ATOM 680 N N . LEU A 1 85 ? 0.730 1.359 8.382 1.00 95.38 85 LEU A N 1
ATOM 681 C CA . LEU A 1 85 ? -0.548 0.701 8.150 1.00 95.38 85 LEU A CA 1
ATOM 682 C C . LEU A 1 85 ? -0.284 -0.796 7.969 1.00 95.38 85 LEU A C 1
ATOM 684 O O . LEU A 1 85 ? 0.080 -1.254 6.887 1.00 95.38 85 LEU A O 1
ATOM 688 N N . ALA A 1 86 ? -0.398 -1.553 9.060 1.00 96.25 86 ALA A N 1
ATOM 689 C CA . ALA A 1 86 ? -0.191 -2.999 9.079 1.00 96.25 86 ALA A CA 1
ATOM 690 C C . ALA A 1 86 ? -1.497 -3.752 8.768 1.00 96.25 86 ALA A C 1
ATOM 692 O O . ALA A 1 86 ? -2.206 -4.183 9.676 1.00 96.25 86 ALA A O 1
ATOM 693 N N . LEU A 1 87 ? -1.804 -3.887 7.478 1.00 97.19 87 LEU A N 1
ATOM 694 C CA . LEU A 1 87 ? -2.985 -4.562 6.918 1.00 97.19 87 LEU A CA 1
ATOM 695 C C . LEU A 1 87 ? -2.630 -5.919 6.272 1.00 97.19 87 LEU A C 1
ATOM 697 O O . LEU A 1 87 ? -3.381 -6.454 5.460 1.00 97.19 87 LEU A O 1
ATOM 701 N N . ASN A 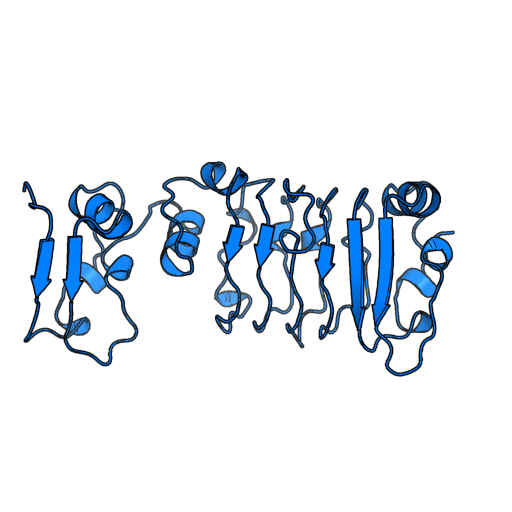1 88 ? -1.463 -6.469 6.605 1.00 97.88 88 ASN A N 1
ATOM 702 C CA . ASN A 1 88 ? -0.975 -7.752 6.113 1.00 97.88 88 ASN A CA 1
ATOM 703 C C . ASN A 1 88 ? -1.629 -8.943 6.833 1.00 97.88 88 ASN A C 1
ATOM 705 O O . ASN A 1 88 ? -2.044 -8.819 7.987 1.00 97.88 88 ASN A O 1
ATOM 709 N N . ASP A 1 89 ? -1.652 -10.099 6.163 1.00 97.75 89 ASP A N 1
ATOM 710 C CA . ASP A 1 89 ? -2.119 -11.385 6.710 1.00 97.75 89 ASP A CA 1
ATOM 711 C C . ASP A 1 89 ? -3.593 -11.378 7.158 1.00 97.75 89 ASP A C 1
ATOM 713 O O . ASP A 1 89 ? -3.954 -11.954 8.189 1.00 97.75 89 ASP A O 1
ATOM 717 N N . LYS A 1 90 ? -4.459 -10.689 6.407 1.00 96.44 90 LYS A N 1
ATOM 718 C CA . LYS A 1 90 ? -5.892 -10.569 6.723 1.00 96.44 90 LYS A CA 1
ATOM 719 C C . LYS A 1 90 ? -6.783 -11.403 5.813 1.00 96.44 90 LYS A C 1
ATOM 721 O O . LYS A 1 90 ? -7.933 -11.651 6.162 1.00 96.44 90 LYS A O 1
ATOM 726 N N . GLY A 1 91 ? -6.248 -11.855 4.678 1.00 97.69 91 GLY A N 1
ATOM 727 C CA . GLY A 1 91 ? -7.029 -12.518 3.640 1.00 97.69 91 GLY A CA 1
ATOM 728 C C . GLY A 1 91 ? -7.972 -11.563 2.909 1.00 97.69 91 GLY A C 1
ATOM 729 O O . GLY A 1 91 ? -8.952 -12.032 2.338 1.00 97.69 91 GLY A O 1
ATOM 730 N N . PHE A 1 92 ? -7.688 -10.254 2.935 1.00 98.38 92 PHE A N 1
ATOM 731 C CA . PHE A 1 92 ? -8.540 -9.251 2.302 1.00 98.38 92 PHE A CA 1
ATOM 732 C C . PHE A 1 92 ? -8.660 -9.477 0.802 1.00 98.38 92 PHE A C 1
ATOM 734 O O . PHE A 1 92 ? -7.667 -9.685 0.107 1.00 98.38 92 PHE A O 1
ATOM 741 N N . THR A 1 93 ? -9.886 -9.379 0.328 1.00 98.56 93 THR A N 1
ATOM 742 C CA . THR A 1 93 ? -10.265 -9.169 -1.063 1.00 98.56 93 THR A CA 1
ATOM 743 C C . THR A 1 93 ? -10.558 -7.687 -1.283 1.00 98.56 93 THR A C 1
ATOM 745 O O . THR A 1 93 ? -10.675 -6.925 -0.322 1.00 98.56 93 THR A O 1
ATOM 748 N N . ASP A 1 94 ? -10.724 -7.267 -2.535 1.00 98.25 94 ASP A N 1
ATOM 749 C CA . ASP A 1 94 ? -11.015 -5.861 -2.841 1.00 98.25 94 ASP A CA 1
ATOM 750 C C . ASP A 1 94 ? -12.314 -5.377 -2.167 1.00 98.25 94 ASP A C 1
ATOM 752 O O . ASP A 1 94 ? -12.393 -4.228 -1.751 1.00 98.25 94 ASP A O 1
ATOM 756 N N . SER A 1 95 ? -13.303 -6.264 -1.973 1.00 97.81 95 SER A N 1
ATOM 757 C CA . SER A 1 95 ? -14.565 -5.937 -1.289 1.00 97.81 95 SER A CA 1
ATOM 758 C C . SER A 1 95 ? -14.443 -5.738 0.223 1.00 97.81 95 SER A C 1
ATOM 760 O O . SER A 1 95 ? -15.375 -5.227 0.838 1.00 97.81 95 SER A O 1
ATOM 762 N N . ASP A 1 96 ? -13.330 -6.155 0.832 1.00 97.94 96 ASP A N 1
ATOM 763 C CA . ASP A 1 96 ? -13.070 -5.905 2.253 1.00 97.94 96 ASP A CA 1
ATOM 764 C C . ASP A 1 96 ? -12.470 -4.510 2.489 1.00 97.94 96 ASP A C 1
ATOM 766 O O . ASP A 1 96 ? -12.431 -4.039 3.627 1.00 97.94 96 ASP A O 1
ATOM 770 N N . ILE A 1 97 ? -11.979 -3.856 1.429 1.00 98.12 97 ILE A N 1
ATOM 771 C CA . ILE A 1 97 ? -11.372 -2.529 1.489 1.00 98.12 97 ILE A CA 1
ATOM 772 C C . ILE A 1 97 ? -12.451 -1.471 1.202 1.00 98.12 97 ILE A C 1
ATOM 774 O O . ILE A 1 97 ? -13.153 -1.587 0.198 1.00 98.12 97 ILE A O 1
ATOM 778 N N . PRO A 1 98 ? -12.583 -0.423 2.039 1.00 97.88 98 PRO A N 1
ATOM 779 C CA . PRO A 1 98 ? -13.491 0.689 1.770 1.00 97.88 98 PRO A CA 1
ATOM 780 C C . PRO A 1 98 ? -13.271 1.331 0.399 1.00 97.88 98 PRO A C 1
ATOM 782 O O . PRO A 1 98 ? -12.140 1.365 -0.100 1.00 97.88 98 PRO A O 1
ATOM 785 N N . GLU A 1 99 ? -14.335 1.911 -0.159 1.00 97.25 99 GLU A N 1
ATOM 786 C CA . GLU A 1 99 ? -14.322 2.513 -1.495 1.00 97.25 99 GLU A CA 1
ATOM 787 C C . GLU A 1 9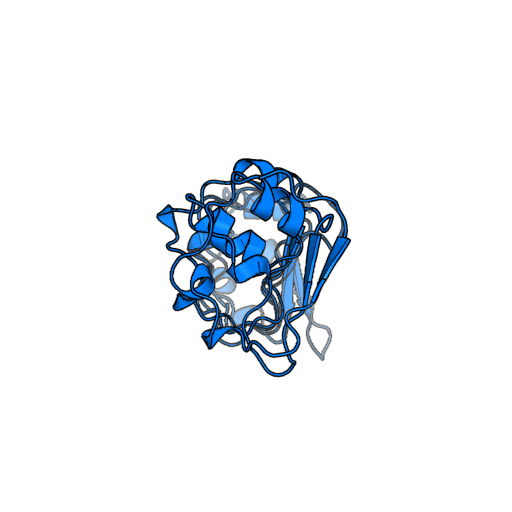9 ? -13.167 3.512 -1.682 1.00 97.25 99 GLU A C 1
ATOM 789 O O . GLU A 1 99 ? -12.883 4.357 -0.829 1.00 97.25 99 GLU A O 1
ATOM 794 N N . ALA A 1 100 ? -12.502 3.442 -2.838 1.00 96.88 100 ALA A N 1
ATOM 795 C CA . ALA A 1 100 ? -11.265 4.173 -3.107 1.00 96.88 100 ALA A CA 1
ATOM 796 C C . ALA A 1 100 ? -11.381 5.703 -2.951 1.00 96.88 100 ALA A C 1
ATOM 798 O O . ALA A 1 100 ? -10.426 6.367 -2.553 1.00 96.88 100 ALA A O 1
ATOM 799 N N . ASN A 1 101 ? -12.551 6.278 -3.234 1.00 96.38 101 ASN A N 1
ATOM 800 C CA . ASN A 1 101 ? -12.831 7.713 -3.113 1.00 96.38 101 ASN A CA 1
ATOM 801 C C . ASN A 1 101 ? -12.851 8.228 -1.660 1.00 96.38 101 ASN A C 1
ATOM 803 O O . ASN A 1 101 ? -12.754 9.443 -1.462 1.00 96.38 101 ASN A O 1
ATOM 807 N N . LEU A 1 102 ? -12.968 7.343 -0.666 1.00 97.12 102 LEU A N 1
ATOM 808 C CA . LEU A 1 102 ? -12.998 7.693 0.757 1.00 97.12 102 LEU A CA 1
ATOM 809 C C . LEU A 1 102 ? -11.594 7.886 1.354 1.00 97.12 102 LEU A C 1
ATOM 811 O O . LEU A 1 102 ? -11.439 8.586 2.358 1.00 97.12 102 LEU A O 1
ATOM 815 N N . TRP A 1 103 ? -10.567 7.309 0.727 1.00 97.12 103 TRP A N 1
ATOM 816 C CA . TRP A 1 103 ? -9.174 7.404 1.159 1.00 97.12 103 TRP A CA 1
ATOM 817 C C . TRP A 1 103 ? -8.597 8.781 0.801 1.00 97.12 103 TRP A C 1
ATOM 819 O O . TRP A 1 103 ? -8.544 9.162 -0.369 1.00 97.12 103 TRP A O 1
ATOM 829 N N . ASN A 1 104 ? -8.170 9.561 1.802 1.00 94.81 104 ASN A N 1
ATOM 830 C CA . ASN A 1 104 ? -7.753 10.956 1.600 1.00 94.81 104 ASN A CA 1
ATOM 831 C C . ASN A 1 104 ? -6.373 11.333 2.164 1.00 94.81 104 ASN A C 1
ATOM 833 O O . ASN A 1 104 ? -5.954 12.482 2.002 1.00 94.81 104 ASN A O 1
ATOM 837 N N . PHE A 1 105 ? -5.646 10.398 2.777 1.00 95.00 105 PHE A N 1
ATOM 838 C CA . PHE A 1 105 ? -4.269 10.643 3.199 1.00 95.00 105 PHE A CA 1
ATOM 839 C C . PHE A 1 105 ? -3.289 10.462 2.037 1.00 95.00 105 PHE A C 1
ATOM 841 O O . PHE A 1 105 ? -3.474 9.629 1.151 1.00 95.00 105 PHE A O 1
ATOM 848 N N . LYS A 1 106 ? -2.212 11.244 2.068 1.00 97.06 106 LYS A N 1
ATOM 849 C CA . LYS A 1 106 ? -1.192 11.263 1.009 1.00 97.06 106 LYS A CA 1
ATOM 850 C C . LYS A 1 106 ? 0.099 10.565 1.399 1.00 97.06 106 LYS A C 1
ATOM 852 O O . LYS A 1 106 ? 0.925 10.279 0.543 1.00 97.06 106 LYS A O 1
ATOM 857 N N . SER A 1 107 ? 0.306 10.322 2.685 1.00 96.69 107 SER A N 1
ATOM 858 C CA . SER A 1 107 ? 1.559 9.771 3.176 1.00 96.69 107 SER A CA 1
ATOM 859 C C . SER A 1 107 ? 1.356 8.923 4.418 1.00 96.69 107 SER A C 1
ATOM 861 O O . SER A 1 107 ? 0.309 8.969 5.060 1.00 96.69 107 SER A O 1
ATOM 863 N N . SER A 1 108 ? 2.353 8.099 4.716 1.00 96.19 108 SER A N 1
ATOM 864 C CA . SER A 1 108 ? 2.458 7.336 5.960 1.00 96.19 108 SER A CA 1
ATOM 865 C C . SER A 1 108 ? 3.918 6.938 6.193 1.00 96.19 108 SER A C 1
ATOM 867 O O . SER A 1 108 ? 4.771 7.158 5.331 1.00 96.19 108 SER A O 1
ATOM 869 N N . PHE A 1 109 ? 4.257 6.304 7.316 1.0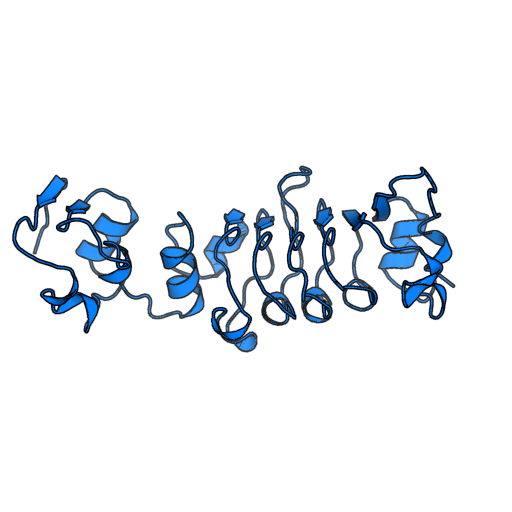0 95.31 109 PHE A N 1
ATOM 870 C CA . PHE A 1 109 ? 5.579 5.678 7.450 1.00 95.31 109 PHE A CA 1
ATOM 871 C C . PHE A 1 109 ? 5.726 4.447 6.558 1.00 95.31 109 PHE A C 1
ATOM 873 O O . PHE A 1 109 ? 6.834 4.140 6.139 1.00 95.31 109 PHE A O 1
ATOM 880 N N . GLY A 1 110 ? 4.643 3.734 6.257 1.00 95.88 110 GLY A N 1
ATOM 881 C CA . GLY A 1 110 ? 4.665 2.557 5.394 1.00 95.88 110 GLY A CA 1
ATOM 882 C C . GLY A 1 110 ? 3.303 1.882 5.310 1.00 95.88 110 GLY A C 1
ATOM 883 O O . GLY A 1 110 ? 2.461 2.057 6.191 1.00 95.88 110 GLY A O 1
ATOM 884 N N . ILE A 1 111 ? 3.106 1.065 4.277 1.00 96.81 111 ILE A N 1
ATOM 885 C CA . ILE A 1 111 ? 1.871 0.304 4.065 1.00 96.81 111 ILE A CA 1
ATOM 886 C C . ILE A 1 111 ? 2.234 -1.164 3.859 1.00 96.81 111 ILE A C 1
ATOM 888 O O . ILE A 1 111 ? 3.000 -1.511 2.960 1.00 96.81 111 ILE A O 1
ATOM 892 N N . ARG A 1 112 ? 1.691 -2.045 4.699 1.00 97.50 112 ARG A N 1
ATOM 893 C CA . ARG A 1 112 ? 1.848 -3.497 4.575 1.00 97.50 112 ARG A CA 1
ATOM 894 C C . ARG A 1 112 ? 0.507 -4.103 4.217 1.00 97.50 112 ARG A C 1
ATOM 896 O O . ARG A 1 112 ? -0.392 -4.116 5.044 1.00 97.50 112 ARG A O 1
ATOM 903 N N . LEU A 1 113 ? 0.408 -4.611 3.001 1.00 98.25 113 LEU A N 1
ATOM 904 C CA . LEU A 1 113 ? -0.767 -5.271 2.430 1.00 98.25 113 LEU A CA 1
ATOM 905 C C . LEU A 1 113 ? -0.417 -6.680 1.932 1.00 98.25 113 LEU A C 1
ATOM 907 O O . LEU A 1 113 ? -1.197 -7.299 1.213 1.00 98.25 113 LEU A O 1
ATOM 911 N N . ASN A 1 114 ? 0.766 -7.184 2.290 1.00 98.44 114 ASN A N 1
ATOM 912 C CA . ASN A 1 114 ? 1.225 -8.497 1.870 1.00 98.44 114 ASN A CA 1
ATOM 913 C C . ASN A 1 114 ? 0.393 -9.632 2.478 1.00 98.44 114 ASN A C 1
ATOM 915 O O . ASN A 1 114 ? -0.150 -9.476 3.572 1.00 98.44 114 ASN A O 1
ATOM 919 N N . ASN A 1 115 ? 0.374 -10.786 1.808 1.00 98.56 115 ASN A N 1
ATOM 920 C CA . ASN A 1 115 ? -0.404 -11.966 2.209 1.00 98.56 115 ASN A CA 1
ATOM 921 C C . ASN A 1 115 ? -1.913 -11.671 2.306 1.00 98.56 115 ASN A C 1
ATOM 923 O O . ASN A 1 115 ? -2.555 -11.917 3.330 1.00 98.56 115 ASN A O 1
ATOM 927 N N . ASN A 1 116 ? -2.465 -11.111 1.235 1.00 98.75 116 ASN A N 1
ATOM 928 C CA . ASN A 1 116 ? -3.899 -10.915 1.042 1.00 98.75 116 ASN A CA 1
ATOM 929 C C . ASN A 1 116 ? -4.301 -11.479 -0.336 1.00 98.75 116 ASN A C 1
ATOM 931 O O . ASN A 1 116 ? -3.511 -12.150 -1.001 1.00 98.75 116 ASN A O 1
ATOM 935 N N . ASN A 1 117 ? -5.539 -11.232 -0.754 1.00 98.56 117 ASN A N 1
ATOM 936 C CA . ASN A 1 117 ? -6.130 -11.702 -2.005 1.00 98.56 117 ASN A CA 1
ATOM 937 C C . ASN A 1 117 ? -6.589 -10.526 -2.887 1.00 98.56 117 ASN A C 1
ATOM 939 O O . ASN A 1 117 ? -7.604 -10.634 -3.575 1.00 98.56 117 ASN A O 1
ATOM 943 N N . LEU A 1 118 ? -5.862 -9.406 -2.845 1.00 98.81 118 LEU A N 1
ATOM 944 C CA . LEU A 1 118 ? -6.187 -8.211 -3.625 1.00 98.81 118 LEU A CA 1
ATOM 945 C C . LEU A 1 118 ? -5.967 -8.455 -5.121 1.00 98.81 118 LEU A C 1
ATOM 947 O O . LEU A 1 118 ? -5.044 -9.185 -5.500 1.00 98.81 118 LEU A O 1
ATOM 951 N N . THR A 1 119 ? -6.784 -7.822 -5.962 1.00 98.81 119 THR A N 1
ATOM 952 C CA . THR A 1 119 ? -6.606 -7.832 -7.427 1.00 98.81 119 THR A CA 1
ATOM 953 C C . THR A 1 119 ? -6.148 -6.483 -7.979 1.00 98.81 119 THR A C 1
ATOM 955 O O . THR A 1 119 ? -5.468 -6.453 -9.011 1.00 98.81 119 THR A O 1
ATOM 958 N N . ASN A 1 120 ? -6.434 -5.403 -7.243 1.00 98.75 120 ASN A N 1
ATOM 959 C CA . ASN A 1 120 ? -6.007 -4.031 -7.510 1.00 98.75 120 ASN A CA 1
ATOM 960 C C . ASN A 1 120 ? -5.621 -3.289 -6.210 1.00 98.75 120 ASN A C 1
ATOM 962 O O . ASN A 1 120 ? -5.680 -3.846 -5.112 1.00 98.75 120 ASN A O 1
ATOM 966 N N . VAL A 1 121 ? -5.209 -2.024 -6.335 1.00 98.56 121 VAL A N 1
ATOM 967 C CA . VAL A 1 121 ? -4.893 -1.127 -5.205 1.00 98.56 121 VAL A CA 1
ATOM 968 C C . VAL A 1 121 ? -5.457 0.283 -5.408 1.00 98.56 121 VAL A C 1
ATOM 970 O O . VAL A 1 121 ? -4.831 1.270 -5.026 1.00 98.56 121 VAL A O 1
ATOM 973 N N . ASP A 1 122 ? -6.640 0.406 -6.008 1.00 98.25 122 ASP A N 1
ATOM 974 C CA . ASP A 1 122 ? -7.215 1.694 -6.444 1.00 98.25 122 ASP A CA 1
ATOM 975 C C . ASP A 1 122 ? -7.413 2.700 -5.301 1.00 98.25 122 ASP A C 1
ATOM 977 O O . ASP A 1 122 ? -7.317 3.920 -5.481 1.00 98.25 122 ASP A O 1
ATOM 981 N N . PHE A 1 123 ? -7.613 2.188 -4.087 1.00 98.06 123 PHE A N 1
ATOM 982 C CA . PHE A 1 123 ? -7.697 2.979 -2.861 1.00 98.06 123 PHE A CA 1
ATOM 983 C C . PHE A 1 123 ? -6.411 3.754 -2.526 1.00 98.06 123 PHE A C 1
ATOM 985 O O . PHE A 1 123 ? -6.443 4.681 -1.719 1.00 98.06 123 PHE A O 1
ATOM 992 N N . LEU A 1 124 ? -5.283 3.426 -3.163 1.00 98.12 124 LEU A N 1
ATOM 993 C CA . LEU A 1 124 ? -4.027 4.164 -3.041 1.00 98.12 124 LEU A CA 1
ATOM 994 C C . LEU A 1 124 ? -3.871 5.283 -4.080 1.00 98.12 124 LEU A C 1
ATOM 996 O O . LEU A 1 124 ? -2.840 5.948 -4.075 1.00 98.12 124 LEU A O 1
ATOM 1000 N N . SER A 1 125 ? -4.875 5.562 -4.922 1.00 97.56 125 SER A N 1
ATOM 1001 C CA . SER A 1 125 ? -4.782 6.529 -6.041 1.00 97.56 125 SER A CA 1
ATOM 1002 C C . SER A 1 125 ? -4.331 7.943 -5.652 1.00 97.56 125 SER A C 1
ATOM 1004 O O . SER A 1 125 ? -3.823 8.688 -6.492 1.00 97.56 125 SER A O 1
ATOM 1006 N N . ARG A 1 126 ? -4.480 8.326 -4.378 1.00 97.50 126 ARG A N 1
ATOM 1007 C CA . ARG A 1 126 ? -4.043 9.619 -3.814 1.00 97.50 126 ARG A CA 1
ATOM 1008 C C . ARG A 1 126 ? -2.787 9.532 -2.945 1.00 97.50 126 ARG A C 1
ATOM 1010 O O . ARG A 1 126 ? -2.340 10.554 -2.431 1.00 97.50 126 ARG A O 1
ATOM 1017 N N . TYR A 1 127 ? -2.249 8.335 -2.744 1.00 98.00 127 TYR A N 1
ATOM 1018 C CA . TYR A 1 127 ? -1.087 8.087 -1.907 1.00 98.00 127 TYR A CA 1
ATOM 1019 C C . TYR A 1 127 ? 0.192 8.487 -2.649 1.00 98.00 127 TYR A C 1
ATOM 1021 O O . TYR A 1 127 ? 0.478 7.984 -3.733 1.00 98.00 127 TYR A O 1
ATOM 1029 N N . GLU A 1 128 ? 0.954 9.411 -2.071 1.00 97.94 128 GLU A N 1
ATOM 1030 C CA . GLU A 1 128 ? 2.099 10.059 -2.711 1.00 97.94 128 GLU A CA 1
ATOM 1031 C C . GLU A 1 128 ? 3.444 9.542 -2.186 1.00 97.94 128 GLU A C 1
ATOM 1033 O O . GLU A 1 128 ? 4.397 9.435 -2.962 1.00 97.94 128 GLU A O 1
ATOM 1038 N N . GLU A 1 129 ? 3.563 9.201 -0.898 1.00 96.88 129 GLU A N 1
ATOM 1039 C CA . GLU A 1 129 ? 4.860 8.792 -0.345 1.00 96.88 129 GLU A CA 1
ATOM 1040 C C . GLU A 1 129 ? 4.825 7.965 0.947 1.00 96.88 129 GLU A C 1
ATOM 1042 O O . GLU A 1 129 ? 3.978 8.148 1.822 1.00 96.88 129 GLU A O 1
ATOM 1047 N N . THR A 1 130 ? 5.852 7.126 1.131 1.00 96.25 130 THR A N 1
ATOM 1048 C CA . THR A 1 130 ? 6.232 6.621 2.460 1.00 96.25 130 THR A CA 1
ATOM 1049 C C . THR A 1 130 ? 7.355 7.488 3.035 1.00 96.25 130 THR A C 1
ATOM 1051 O O . THR A 1 130 ? 8.444 7.529 2.459 1.00 96.25 130 THR A O 1
ATOM 1054 N N . LYS A 1 131 ? 7.146 8.123 4.193 1.00 89.31 131 LYS A N 1
ATOM 1055 C CA . LYS A 1 131 ? 8.096 9.082 4.793 1.00 89.31 131 LYS A CA 1
ATOM 1056 C C . LYS A 1 131 ? 9.384 8.447 5.337 1.00 89.31 131 LYS A C 1
ATOM 1058 O O . LYS A 1 131 ? 10.358 9.155 5.586 1.00 89.31 131 LYS A O 1
ATOM 1063 N N . TYR A 1 132 ? 9.414 7.132 5.566 1.00 77.81 132 TYR A N 1
ATOM 1064 C CA . TYR A 1 132 ? 10.536 6.485 6.248 1.00 77.81 132 TYR A CA 1
ATOM 1065 C C . TYR A 1 132 ? 11.447 5.712 5.287 1.00 77.81 132 TYR A C 1
ATOM 1067 O O . TYR A 1 132 ? 11.108 4.645 4.778 1.00 77.81 132 TYR A O 1
ATOM 1075 N N . ASP A 1 133 ? 12.666 6.218 5.092 1.00 67.62 133 ASP A N 1
ATOM 1076 C CA . ASP A 1 133 ? 13.676 5.630 4.201 1.00 67.62 133 ASP A CA 1
ATOM 1077 C C . ASP A 1 133 ? 14.438 4.462 4.864 1.00 67.62 133 ASP A C 1
ATOM 1079 O O . ASP A 1 133 ? 15.666 4.426 4.952 1.00 67.62 133 ASP A O 1
ATOM 1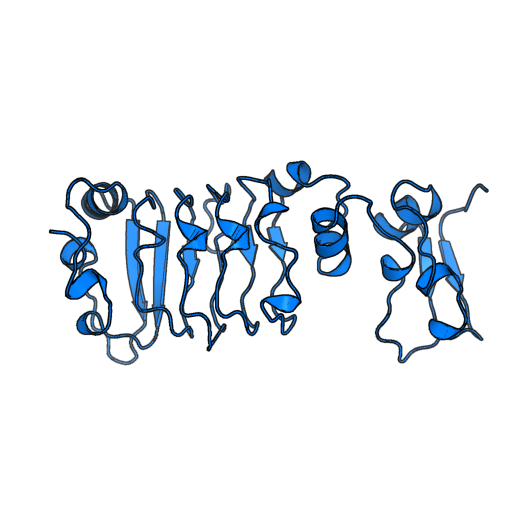083 N N . ARG A 1 134 ? 13.702 3.491 5.418 1.00 73.81 134 ARG A N 1
ATOM 1084 C CA . ARG A 1 134 ? 14.266 2.196 5.829 1.00 73.81 134 ARG A CA 1
ATOM 1085 C C . ARG A 1 134 ? 13.531 1.087 5.099 1.00 73.81 134 ARG A C 1
ATOM 1087 O O . ARG A 1 134 ? 12.310 1.073 5.081 1.00 73.81 134 ARG A O 1
ATOM 1094 N N . ARG A 1 135 ? 14.264 0.078 4.613 1.00 61.44 135 ARG A N 1
ATOM 1095 C CA . ARG A 1 135 ? 13.743 -1.039 3.787 1.00 61.44 135 ARG A CA 1
ATOM 1096 C C . ARG A 1 135 ? 12.500 -1.773 4.334 1.00 61.44 135 ARG A C 1
ATOM 1098 O O . ARG A 1 135 ? 11.838 -2.481 3.582 1.00 61.44 135 ARG A O 1
ATOM 1105 N N . ASN A 1 136 ? 12.174 -1.645 5.620 1.00 70.88 136 ASN A N 1
ATOM 1106 C CA . ASN A 1 136 ? 10.992 -2.265 6.237 1.00 70.88 136 ASN A CA 1
ATOM 1107 C C . ASN A 1 136 ? 9.724 -1.385 6.206 1.00 70.88 136 ASN A C 1
ATOM 1109 O O . ASN A 1 136 ? 8.679 -1.816 6.701 1.00 70.88 136 ASN A O 1
ATOM 1113 N N . TYR A 1 137 ? 9.820 -0.184 5.634 1.00 79.81 137 TYR A N 1
ATOM 1114 C CA . TYR A 1 137 ? 8.837 0.896 5.706 1.00 79.81 137 TYR A CA 1
ATOM 1115 C C . TYR A 1 137 ? 8.536 1.440 4.300 1.00 79.81 137 TYR A C 1
ATOM 1117 O O . TYR A 1 137 ? 8.741 2.608 3.997 1.00 79.81 137 TYR A O 1
ATOM 1125 N N . GLY A 1 138 ? 8.130 0.541 3.406 1.00 95.25 138 GLY A N 1
ATOM 1126 C CA . GLY A 1 138 ? 7.705 0.882 2.050 1.00 95.25 138 GLY A CA 1
ATOM 1127 C C . GLY A 1 138 ? 6.268 0.443 1.792 1.00 95.25 138 GLY A C 1
ATOM 1128 O O . GLY A 1 138 ? 5.554 0.079 2.730 1.00 95.25 138 GLY A O 1
ATOM 1129 N N . VAL A 1 139 ? 5.878 0.417 0.523 1.00 97.94 139 VAL A N 1
ATOM 1130 C CA . VAL A 1 139 ? 4.637 -0.207 0.058 1.00 97.94 139 VAL A CA 1
ATOM 1131 C C . VAL A 1 139 ? 4.908 -1.695 -0.166 1.00 97.94 139 VAL A C 1
ATOM 1133 O O . VAL A 1 139 ? 5.667 -2.078 -1.056 1.00 97.94 139 VAL A O 1
ATOM 1136 N N . ASN A 1 140 ? 4.348 -2.554 0.685 1.00 98.00 140 ASN A N 1
ATOM 1137 C CA . ASN A 1 140 ? 4.504 -4.001 0.573 1.00 98.00 140 ASN A CA 1
ATOM 1138 C C . ASN A 1 140 ? 3.209 -4.658 0.097 1.00 98.00 140 ASN A C 1
ATOM 1140 O O . ASN A 1 140 ? 2.285 -4.819 0.891 1.00 98.00 140 ASN A O 1
ATOM 1144 N N . LEU A 1 141 ? 3.190 -5.067 -1.170 1.00 98.56 141 LEU A N 1
ATOM 1145 C CA . LEU A 1 141 ? 2.071 -5.727 -1.846 1.00 98.56 141 LEU A CA 1
ATOM 1146 C C . LEU A 1 141 ? 2.361 -7.202 -2.149 1.00 98.56 141 LEU A C 1
ATOM 1148 O O . LEU A 1 141 ? 1.550 -7.874 -2.780 1.00 98.56 141 LEU A O 1
ATOM 1152 N N . SER A 1 142 ? 3.516 -7.707 -1.709 1.00 97.88 142 SER A N 1
ATOM 1153 C CA . SER A 1 142 ? 3.952 -9.066 -2.022 1.00 97.88 142 SER A CA 1
ATOM 1154 C C . SER A 1 142 ? 2.969 -10.131 -1.538 1.00 97.88 142 SER A C 1
ATOM 1156 O O . SER A 1 142 ? 2.228 -9.909 -0.584 1.00 97.88 142 SER A O 1
ATOM 1158 N N . TYR A 1 143 ? 2.973 -11.305 -2.166 1.00 98.00 143 TYR A N 1
ATOM 1159 C CA . TYR A 1 143 ? 2.055 -12.399 -1.820 1.00 98.00 143 TYR A CA 1
ATOM 1160 C C . TYR A 1 143 ? 0.573 -11.993 -1.910 1.00 98.00 143 TYR A C 1
ATOM 1162 O O . TYR A 1 143 ? -0.235 -12.333 -1.048 1.00 98.00 143 TYR A O 1
ATOM 1170 N N . ASN A 1 144 ? 0.232 -11.250 -2.962 1.00 98.62 144 ASN A N 1
ATOM 1171 C CA . ASN A 1 144 ? -1.134 -11.109 -3.456 1.00 98.62 144 ASN A CA 1
ATOM 1172 C C . ASN A 1 144 ? -1.162 -11.767 -4.841 1.00 98.62 144 ASN A C 1
ATOM 1174 O O . ASN A 1 144 ? -0.906 -11.092 -5.840 1.00 98.62 144 ASN A O 1
ATOM 1178 N N . PRO A 1 145 ? -1.401 -13.088 -4.934 1.00 97.50 145 PRO A N 1
ATOM 1179 C CA . PRO A 1 145 ? -1.163 -13.838 -6.167 1.00 97.50 145 PRO A CA 1
ATOM 1180 C C . PRO A 1 145 ? -2.059 -13.389 -7.327 1.00 97.50 145 PRO A C 1
ATOM 1182 O O . PRO A 1 145 ? -1.688 -13.577 -8.478 1.00 97.50 145 PRO A O 1
ATOM 1185 N N . ASN A 1 146 ? -3.203 -12.762 -7.037 1.00 98.19 146 ASN A N 1
ATOM 1186 C CA . ASN A 1 146 ? -4.133 -12.246 -8.044 1.00 98.19 146 ASN A CA 1
ATOM 1187 C C . ASN A 1 146 ? -3.959 -10.746 -8.333 1.00 98.19 146 ASN A C 1
ATOM 1189 O O . ASN A 1 146 ? -4.628 -10.228 -9.226 1.00 98.19 146 ASN A O 1
ATOM 1193 N N . LEU A 1 147 ? -3.063 -10.052 -7.620 1.00 98.75 147 LEU A N 1
ATOM 1194 C CA . LEU A 1 147 ? -2.797 -8.636 -7.853 1.00 98.75 147 LEU A CA 1
ATOM 1195 C C . LEU A 1 147 ? -2.130 -8.485 -9.214 1.00 98.75 147 LEU A C 1
ATOM 1197 O O . LEU A 1 147 ? -1.029 -8.996 -9.430 1.00 98.75 147 LEU A O 1
ATOM 1201 N N . SER A 1 148 ? -2.815 -7.802 -10.121 1.00 98.19 148 SER A N 1
ATOM 1202 C CA . SER A 1 148 ? -2.354 -7.569 -11.492 1.00 98.19 148 SER A CA 1
ATOM 1203 C C . SER A 1 148 ? -2.445 -6.102 -11.896 1.00 98.19 148 SER A C 1
ATOM 1205 O O . SER A 1 148 ? -1.651 -5.671 -12.729 1.00 98.19 148 SER A O 1
ATOM 1207 N N . ASP A 1 149 ? -3.326 -5.333 -11.252 1.00 98.69 149 ASP A N 1
ATOM 1208 C CA . ASP A 1 149 ? -3.485 -3.902 -11.476 1.00 98.69 149 ASP A CA 1
ATOM 1209 C C . ASP A 1 149 ? -2.863 -3.095 -10.326 1.00 98.69 149 ASP A C 1
ATOM 1211 O O . ASP A 1 149 ? -3.209 -3.262 -9.156 1.00 98.69 149 ASP A O 1
ATOM 1215 N N . ILE A 1 150 ? -1.919 -2.216 -10.660 1.00 98.75 150 ILE A N 1
ATOM 1216 C CA . ILE A 1 150 ? -1.322 -1.261 -9.718 1.00 98.75 150 ILE A CA 1
ATOM 1217 C C . ILE A 1 150 ? -1.502 0.192 -10.161 1.00 98.75 150 ILE A C 1
ATOM 1219 O O . ILE A 1 150 ? -0.758 1.064 -9.716 1.00 98.75 150 ILE A O 1
ATOM 1223 N N . SER A 1 151 ? -2.475 0.470 -11.028 1.00 98.38 151 SER A N 1
ATOM 1224 C CA . SER A 1 151 ? -2.800 1.823 -11.494 1.00 98.38 151 SER A CA 1
ATOM 1225 C C . SER A 1 151 ? -3.138 2.769 -10.339 1.00 98.38 151 SER A C 1
ATOM 1227 O O . SER A 1 151 ? -2.750 3.936 -10.372 1.00 98.38 151 SER A O 1
ATOM 1229 N N . GLY A 1 152 ? -3.714 2.247 -9.252 1.00 98.44 152 GLY A N 1
ATOM 1230 C CA . GLY A 1 152 ? -3.875 2.957 -7.984 1.00 98.44 152 GLY A CA 1
ATOM 1231 C C . GLY A 1 152 ? -2.580 3.503 -7.366 1.00 98.44 152 GLY A C 1
ATOM 1232 O O . GLY A 1 152 ? -2.652 4.309 -6.455 1.00 98.44 152 GLY A O 1
ATOM 1233 N N . LEU A 1 153 ? -1.384 3.143 -7.838 1.00 98.75 153 LEU A N 1
ATOM 1234 C CA . LEU A 1 153 ? -0.125 3.749 -7.382 1.00 98.75 153 LEU A CA 1
ATOM 1235 C C . LEU A 1 153 ? 0.313 4.967 -8.208 1.00 98.75 153 LEU A C 1
ATOM 1237 O O . LEU A 1 153 ? 1.386 5.500 -7.943 1.00 98.75 153 LEU A O 1
ATOM 1241 N N . SER A 1 154 ? -0.492 5.454 -9.160 1.00 98.25 154 SER A N 1
ATOM 1242 C CA . SER A 1 154 ? -0.092 6.505 -10.116 1.00 98.25 154 SER A CA 1
ATOM 1243 C C . SER A 1 154 ? 0.409 7.808 -9.483 1.00 98.25 154 SER A C 1
ATOM 1245 O O . SER A 1 154 ? 1.130 8.571 -10.128 1.00 98.25 154 SER A O 1
ATOM 1247 N N . SER A 1 155 ? 0.014 8.089 -8.238 1.00 98.50 155 SER A N 1
ATOM 1248 C CA . SER A 1 155 ? 0.442 9.270 -7.478 1.00 98.50 155 SER A CA 1
ATOM 1249 C C . SER A 1 155 ? 1.693 9.036 -6.624 1.00 98.50 155 SER A C 1
ATOM 1251 O O . SER A 1 155 ? 2.250 10.004 -6.107 1.00 98.50 155 SER A O 1
ATOM 1253 N N . LEU A 1 156 ? 2.149 7.787 -6.475 1.00 98.62 156 LEU A N 1
ATOM 1254 C CA . LEU A 1 156 ? 3.275 7.413 -5.626 1.00 98.62 156 LEU A CA 1
ATOM 1255 C C . LEU A 1 156 ? 4.591 7.914 -6.229 1.00 98.62 156 LEU A C 1
ATOM 1257 O O . LEU A 1 156 ? 5.075 7.394 -7.232 1.00 98.62 156 LEU A O 1
ATOM 1261 N N . LYS A 1 157 ? 5.214 8.881 -5.558 1.00 98.31 157 LYS A N 1
ATOM 1262 C CA . LYS A 1 157 ? 6.494 9.481 -5.953 1.00 98.31 157 LYS A CA 1
ATOM 1263 C C . LYS A 1 157 ? 7.676 8.887 -5.209 1.00 98.31 157 LYS A C 1
ATOM 1265 O O . LYS A 1 157 ? 8.773 8.824 -5.749 1.00 98.31 157 LYS A O 1
ATOM 1270 N N . SER A 1 158 ? 7.498 8.465 -3.962 1.00 96.88 158 SER A N 1
ATOM 1271 C CA . SER A 1 158 ? 8.633 8.039 -3.142 1.00 96.88 158 SER A CA 1
ATOM 1272 C C . SER A 1 158 ? 8.272 6.892 -2.221 1.00 96.88 158 SER A C 1
ATOM 1274 O O . SER A 1 158 ? 7.323 6.960 -1.439 1.00 96.88 158 SER A O 1
ATOM 1276 N N . SER A 1 159 ? 9.072 5.831 -2.270 1.00 97.12 159 SER A N 1
ATOM 1277 C CA . SER A 1 159 ? 9.033 4.802 -1.247 1.00 97.12 159 SER A CA 1
ATOM 1278 C C . SER A 1 159 ? 10.353 4.069 -1.120 1.00 97.12 159 SER A C 1
ATOM 1280 O O . SER A 1 159 ? 10.977 3.723 -2.115 1.00 97.12 159 SER A O 1
ATOM 1282 N N . SER A 1 160 ? 10.766 3.731 0.104 1.00 94.44 160 SER A N 1
ATOM 1283 C CA . SER A 1 160 ? 11.981 2.924 0.308 1.00 94.44 160 SER A CA 1
ATOM 1284 C C . SER A 1 160 ? 11.930 1.592 -0.457 1.00 94.44 160 SER A C 1
ATOM 1286 O O . SER A 1 160 ? 12.959 1.082 -0.915 1.00 94.44 160 SER A O 1
ATOM 1288 N N . LYS A 1 161 ? 10.721 1.039 -0.626 1.00 94.69 161 LYS A N 1
ATOM 1289 C CA . LYS A 1 161 ? 10.448 -0.100 -1.497 1.00 94.69 161 LYS A CA 1
ATOM 1290 C C . LYS A 1 161 ? 9.008 -0.106 -2.008 1.00 94.69 161 LYS A C 1
ATOM 1292 O O . LYS A 1 161 ? 8.091 0.221 -1.263 1.00 94.69 161 LYS A O 1
ATOM 1297 N N . VAL A 1 162 ? 8.828 -0.615 -3.218 1.00 97.69 162 VAL A N 1
ATOM 1298 C CA . VAL A 1 162 ? 7.554 -1.145 -3.711 1.00 97.69 162 VAL A CA 1
ATOM 1299 C C . VAL A 1 162 ? 7.771 -2.636 -3.945 1.00 97.69 162 VAL A C 1
ATOM 1301 O O . VAL A 1 162 ? 8.554 -3.032 -4.806 1.00 97.69 162 VAL A O 1
ATOM 1304 N N . ASP A 1 163 ? 7.180 -3.472 -3.100 1.00 97.19 163 ASP A N 1
ATOM 1305 C CA . ASP A 1 163 ? 7.418 -4.917 -3.101 1.00 97.19 163 ASP A CA 1
ATOM 1306 C C . ASP A 1 163 ? 6.260 -5.647 -3.782 1.00 97.19 163 ASP A C 1
ATOM 1308 O O . ASP A 1 163 ? 5.180 -5.748 -3.206 1.00 97.19 163 ASP A O 1
ATOM 1312 N N . LEU A 1 164 ? 6.498 -6.132 -5.002 1.00 97.62 164 LEU A N 1
ATOM 1313 C CA . LEU A 1 164 ? 5.526 -6.792 -5.883 1.00 97.62 164 LEU A CA 1
ATOM 1314 C C . LEU A 1 164 ? 5.874 -8.272 -6.109 1.00 97.62 164 LEU A C 1
ATOM 1316 O O . LEU A 1 164 ? 5.406 -8.897 -7.062 1.00 97.62 164 LEU A O 1
ATOM 1320 N N . ARG A 1 165 ? 6.738 -8.849 -5.270 1.00 95.69 165 ARG A N 1
ATOM 1321 C CA . ARG A 1 165 ? 7.107 -10.268 -5.364 1.00 95.69 165 ARG A CA 1
ATOM 1322 C C . ARG A 1 165 ? 5.886 -11.146 -5.115 1.00 95.69 165 ARG A C 1
ATOM 1324 O O . ARG A 1 165 ? 5.079 -10.818 -4.253 1.00 95.69 165 ARG A O 1
ATOM 1331 N N . GLU A 1 166 ? 5.785 -12.273 -5.816 1.00 96.06 166 GLU A N 1
ATOM 1332 C CA . GLU A 1 166 ? 4.647 -13.197 -5.664 1.00 96.06 166 GLU A CA 1
ATOM 1333 C C . GLU A 1 166 ? 3.299 -12.500 -5.970 1.00 96.06 166 GLU A C 1
ATOM 1335 O O . GLU A 1 166 ? 2.331 -12.608 -5.218 1.00 96.06 166 GLU A O 1
ATOM 1340 N N . THR A 1 167 ? 3.266 -11.723 -7.061 1.00 97.56 167 THR A N 1
ATOM 1341 C CA . THR A 1 167 ? 2.060 -11.096 -7.635 1.00 97.56 167 THR A CA 1
ATOM 1342 C C . THR A 1 167 ? 1.989 -11.379 -9.138 1.00 97.56 167 THR A C 1
ATOM 1344 O O . THR A 1 167 ? 2.994 -11.751 -9.755 1.00 97.56 167 THR A O 1
ATOM 1347 N N . ASN A 1 168 ? 0.837 -11.135 -9.760 1.00 97.06 168 ASN A N 1
ATOM 1348 C CA . ASN A 1 168 ? 0.644 -11.235 -11.210 1.00 97.06 168 ASN A CA 1
ATOM 1349 C C . ASN A 1 168 ? 0.917 -9.921 -11.961 1.00 97.06 168 ASN A C 1
ATOM 1351 O O . ASN A 1 168 ? 0.775 -9.887 -13.177 1.00 97.06 168 ASN A O 1
ATOM 1355 N N . VAL A 1 169 ? 1.394 -8.871 -11.285 1.00 97.88 169 VAL A N 1
ATOM 1356 C CA . VAL A 1 169 ? 1.708 -7.574 -11.906 1.00 97.88 169 VAL A CA 1
ATOM 1357 C C . VAL A 1 169 ? 2.785 -7.725 -12.980 1.00 97.88 169 VAL A C 1
ATOM 1359 O O . VAL A 1 169 ? 3.900 -8.163 -12.693 1.00 97.88 169 VAL A O 1
ATOM 1362 N N . THR A 1 170 ? 2.466 -7.361 -14.216 1.00 96.44 170 THR A N 1
ATOM 1363 C CA . THR A 1 170 ? 3.416 -7.272 -15.343 1.00 96.44 170 THR A CA 1
ATOM 1364 C C . THR A 1 170 ? 3.451 -5.879 -15.960 1.00 96.44 170 THR A C 1
ATOM 1366 O O . THR A 1 170 ? 4.398 -5.556 -16.676 1.00 96.44 170 THR A O 1
ATOM 1369 N N . ASP A 1 171 ? 2.449 -5.048 -15.670 1.00 98.00 171 ASP A N 1
ATOM 1370 C CA . ASP A 1 171 ? 2.407 -3.645 -16.055 1.00 98.00 171 ASP A CA 1
ATOM 1371 C C . ASP A 1 171 ? 2.782 -2.755 -14.866 1.00 98.00 171 ASP A C 1
ATOM 1373 O O . ASP A 1 171 ? 2.136 -2.779 -13.820 1.00 98.00 171 ASP A O 1
ATOM 1377 N N . LEU A 1 172 ? 3.849 -1.977 -15.027 1.00 97.81 172 LEU A N 1
ATOM 1378 C CA . LEU A 1 172 ? 4.315 -0.996 -14.054 1.00 97.81 172 LEU A CA 1
ATOM 1379 C C . LEU A 1 172 ? 3.875 0.434 -14.397 1.00 97.81 172 LEU A C 1
ATOM 1381 O O . LEU A 1 172 ? 4.369 1.371 -13.778 1.00 97.81 172 LEU A O 1
ATOM 1385 N N . SER A 1 173 ? 2.966 0.640 -15.354 1.00 97.25 173 SER A N 1
ATOM 1386 C CA . SER A 1 173 ? 2.475 1.969 -15.758 1.00 97.25 173 SER A CA 1
ATOM 1387 C C . SER A 1 173 ? 1.990 2.818 -14.575 1.00 97.25 173 SER A C 1
ATOM 1389 O O . SER A 1 173 ? 2.287 4.010 -14.514 1.00 97.25 173 SER A O 1
ATOM 1391 N N . GLY A 1 174 ? 1.383 2.192 -13.562 1.00 98.06 174 GLY A N 1
ATOM 1392 C CA . GLY A 1 174 ? 1.019 2.831 -12.292 1.00 98.06 174 GLY A CA 1
ATOM 1393 C C . GLY A 1 174 ? 2.188 3.414 -11.480 1.00 98.06 174 GLY A C 1
ATOM 1394 O O . GLY A 1 174 ? 1.949 4.060 -10.473 1.00 98.06 174 GLY A O 1
ATOM 1395 N N . LEU A 1 175 ? 3.446 3.222 -11.883 1.00 98.50 175 LEU A N 1
ATOM 1396 C CA . LEU A 1 175 ? 4.645 3.765 -11.230 1.00 98.50 175 LEU A CA 1
ATOM 1397 C C . LEU A 1 175 ? 5.409 4.770 -12.107 1.00 98.50 175 LEU A C 1
ATOM 1399 O O . LEU A 1 175 ? 6.541 5.116 -11.782 1.00 98.50 175 LEU A O 1
ATOM 1403 N N . GLU A 1 176 ? 4.825 5.274 -13.198 1.00 97.50 176 GLU A N 1
ATOM 1404 C CA . GLU A 1 176 ? 5.494 6.229 -14.104 1.00 97.50 176 GLU A CA 1
ATOM 1405 C C . GLU A 1 176 ? 5.993 7.511 -13.394 1.00 97.50 176 GLU A C 1
ATOM 1407 O O . GLU A 1 176 ? 7.018 8.087 -13.769 1.00 97.50 176 GLU A O 1
ATOM 1412 N N . ASN A 1 177 ? 5.315 7.922 -12.316 1.00 98.31 177 ASN A N 1
ATOM 1413 C CA . ASN A 1 177 ? 5.681 9.078 -11.490 1.00 98.31 177 ASN A CA 1
ATOM 1414 C C . ASN A 1 177 ? 6.620 8.742 -10.317 1.00 98.31 177 ASN A C 1
ATOM 1416 O O . ASN A 1 177 ? 6.882 9.606 -9.484 1.00 98.31 177 ASN A O 1
ATOM 1420 N N . PHE A 1 178 ? 7.113 7.506 -10.210 1.00 98.44 178 PHE A N 1
ATOM 1421 C CA . PHE A 1 178 ? 7.949 7.088 -9.089 1.00 98.44 178 PHE A CA 1
ATOM 1422 C C . PHE A 1 178 ? 9.363 7.657 -9.215 1.00 98.44 178 PHE A C 1
ATOM 1424 O O . PHE A 1 178 ? 10.085 7.368 -10.164 1.00 98.44 178 PHE A O 1
ATOM 1431 N N . GLU A 1 179 ? 9.785 8.444 -8.232 1.00 97.88 179 GLU A N 1
ATOM 1432 C CA . GLU A 1 179 ? 11.021 9.219 -8.278 1.00 97.88 179 GLU A CA 1
ATOM 1433 C C . GLU A 1 179 ? 12.131 8.693 -7.369 1.00 97.88 179 GLU A C 1
ATOM 1435 O O . GLU A 1 179 ? 13.302 9.001 -7.588 1.00 97.88 179 GLU A O 1
ATOM 1440 N N . LYS A 1 180 ? 11.802 7.908 -6.341 1.00 96.19 180 LYS A N 1
ATOM 1441 C CA . LYS A 1 180 ? 12.805 7.417 -5.392 1.00 96.19 180 LYS A CA 1
ATOM 1442 C C . LYS A 1 180 ? 12.415 6.075 -4.798 1.00 96.19 180 LYS A C 1
ATOM 1444 O O . LYS A 1 180 ? 11.363 5.963 -4.171 1.00 96.19 180 LYS A O 1
ATOM 1449 N N . GLY A 1 181 ? 13.310 5.090 -4.904 1.00 94.62 181 GLY A N 1
ATOM 1450 C CA . GLY A 1 181 ? 13.132 3.810 -4.227 1.00 94.62 181 GLY A CA 1
ATOM 1451 C C . GLY A 1 181 ? 13.644 2.577 -4.951 1.00 94.62 181 GLY A C 1
ATOM 1452 O O . GLY A 1 181 ? 14.450 2.620 -5.877 1.00 94.62 181 GLY A O 1
ATOM 1453 N N . SER A 1 182 ? 13.167 1.421 -4.498 1.00 93.88 182 SER A N 1
ATOM 1454 C CA . SER A 1 182 ? 13.437 0.133 -5.139 1.00 93.88 182 SER A CA 1
ATOM 1455 C C . SER A 1 182 ? 12.142 -0.627 -5.401 1.00 93.88 182 SER A C 1
ATOM 1457 O O . SER A 1 182 ? 11.387 -0.891 -4.469 1.00 93.88 182 SER A O 1
ATOM 1459 N N . ILE A 1 183 ? 11.916 -1.028 -6.646 1.00 95.56 183 ILE A N 1
ATOM 1460 C CA . ILE A 1 183 ? 10.812 -1.900 -7.047 1.00 95.56 183 ILE A CA 1
ATOM 1461 C C . ILE A 1 183 ? 11.330 -3.339 -7.023 1.00 95.56 183 ILE A C 1
ATOM 1463 O O . ILE A 1 183 ? 12.358 -3.630 -7.633 1.00 95.56 183 ILE A O 1
ATOM 1467 N N . TYR A 1 184 ? 10.658 -4.236 -6.303 1.00 94.00 184 TYR A N 1
ATOM 1468 C CA . TYR A 1 184 ? 11.050 -5.643 -6.191 1.00 94.00 184 TYR A CA 1
ATOM 1469 C C . TYR A 1 184 ? 10.052 -6.546 -6.905 1.00 94.00 184 TYR A C 1
ATOM 1471 O O . TYR A 1 184 ? 8.864 -6.532 -6.596 1.00 94.00 184 TYR A O 1
ATOM 1479 N N . LEU A 1 185 ? 10.566 -7.381 -7.802 1.00 92.75 185 LEU A N 1
ATOM 1480 C CA . LEU A 1 185 ? 9.829 -8.374 -8.579 1.00 92.75 185 LEU A CA 1
ATOM 1481 C C . LEU A 1 185 ? 10.471 -9.749 -8.349 1.00 92.75 185 LEU A C 1
ATOM 1483 O O . LEU A 1 185 ? 11.662 -9.844 -8.045 1.00 92.75 185 LEU A O 1
ATOM 1487 N N . GLN A 1 186 ? 9.701 -10.826 -8.461 1.00 89.19 186 GLN A N 1
ATOM 1488 C CA . GLN A 1 186 ? 10.203 -12.196 -8.323 1.00 89.19 186 GLN A CA 1
ATOM 1489 C C . GLN A 1 186 ? 9.574 -13.078 -9.394 1.00 89.19 186 GLN A C 1
ATOM 1491 O O . GLN A 1 186 ? 8.398 -12.901 -9.697 1.00 89.19 186 GLN A O 1
ATOM 1496 N N . ASP A 1 187 ? 10.370 -14.010 -9.927 1.00 82.81 187 ASP A N 1
ATOM 1497 C CA . ASP A 1 187 ? 9.936 -15.030 -10.891 1.00 82.81 187 ASP A CA 1
ATOM 1498 C C . ASP A 1 187 ? 9.231 -14.448 -12.140 1.00 82.81 187 ASP A C 1
ATOM 1500 O O . ASP A 1 187 ? 8.418 -15.106 -12.781 1.00 82.81 187 ASP A O 1
ATOM 1504 N N . LYS A 1 188 ? 9.580 -13.209 -12.507 1.00 84.44 188 LYS A N 1
ATOM 1505 C CA . LYS A 1 188 ? 9.163 -12.523 -13.739 1.00 84.44 188 LYS A CA 1
ATOM 1506 C C . LYS A 1 188 ? 10.391 -12.260 -14.568 1.00 84.44 188 LYS A C 1
ATOM 1508 O O . LYS A 1 188 ? 11.333 -11.715 -14.000 1.00 84.44 188 LYS A O 1
ATOM 1513 N N . ARG A 1 189 ? 10.380 -12.607 -15.854 1.00 84.69 189 ARG A N 1
ATOM 1514 C CA . ARG A 1 189 ? 11.453 -12.205 -16.765 1.00 84.69 189 ARG A CA 1
ATOM 1515 C C . ARG A 1 189 ? 11.219 -10.776 -17.246 1.00 84.69 189 ARG A C 1
ATOM 1517 O O . ARG A 1 189 ? 10.075 -10.320 -17.254 1.00 84.69 189 ARG A O 1
ATOM 1524 N N . PRO A 1 190 ? 12.267 -10.053 -17.652 1.00 85.50 190 PRO A N 1
ATOM 1525 C CA . PRO A 1 190 ? 12.139 -8.670 -18.085 1.00 85.50 190 PRO A CA 1
ATOM 1526 C C . PRO A 1 190 ? 11.257 -8.572 -19.329 1.00 85.50 190 PRO A C 1
ATOM 1528 O O . PRO A 1 190 ? 10.422 -7.682 -19.397 1.00 85.50 190 PRO A O 1
ATOM 1531 N N . GLU A 1 191 ? 11.368 -9.530 -20.255 1.00 87.12 191 GLU A N 1
ATOM 1532 C CA . GLU A 1 191 ? 10.592 -9.555 -21.502 1.00 87.12 191 GLU A CA 1
ATOM 1533 C C . GLU A 1 191 ? 9.092 -9.793 -21.272 1.00 87.12 191 GLU A C 1
ATOM 1535 O O . GLU A 1 191 ? 8.279 -9.453 -22.134 1.00 87.12 191 GLU A O 1
ATOM 1540 N N . ASP A 1 192 ? 8.726 -10.352 -20.111 1.00 89.19 192 ASP A N 1
ATOM 1541 C CA . ASP A 1 192 ? 7.335 -10.559 -19.697 1.00 89.19 192 ASP A CA 1
ATOM 1542 C C . ASP A 1 192 ? 6.701 -9.261 -19.144 1.00 89.19 192 ASP A C 1
ATOM 1544 O O . ASP A 1 192 ? 5.487 -9.201 -18.936 1.00 89.19 192 ASP A O 1
ATOM 1548 N N . MET A 1 193 ? 7.500 -8.216 -18.894 1.00 93.00 193 MET A N 1
ATOM 1549 C CA . MET A 1 193 ? 7.020 -6.924 -18.404 1.00 93.00 193 MET A CA 1
ATOM 1550 C C . MET A 1 193 ? 6.543 -6.042 -19.560 1.00 93.00 193 MET A C 1
ATOM 1552 O O . MET A 1 193 ? 7.207 -5.927 -20.594 1.00 93.00 193 MET A O 1
ATOM 1556 N N . VAL A 1 194 ? 5.430 -5.331 -19.361 1.00 96.19 194 VAL A N 1
ATOM 1557 C CA . VAL A 1 194 ? 4.875 -4.412 -20.369 1.00 96.19 194 VAL A CA 1
ATOM 1558 C C . VAL A 1 194 ? 5.908 -3.365 -20.772 1.00 96.19 194 VAL A C 1
ATOM 1560 O O . VAL A 1 194 ? 6.114 -3.144 -21.962 1.00 96.19 194 VAL A O 1
ATOM 1563 N N . GLN A 1 195 ? 6.627 -2.795 -19.806 1.00 94.88 195 GLN A N 1
ATOM 1564 C CA . GLN A 1 195 ? 7.618 -1.741 -20.036 1.00 94.88 195 GLN A CA 1
ATOM 1565 C C . GLN A 1 195 ? 8.871 -2.195 -20.793 1.00 94.88 195 GLN A C 1
ATOM 1567 O O . GLN A 1 195 ? 9.639 -1.359 -21.253 1.00 94.88 195 GLN A O 1
ATOM 1572 N N . PHE A 1 196 ? 9.093 -3.494 -20.975 1.00 90.19 196 PHE A N 1
ATOM 1573 C CA . PHE A 1 196 ? 10.171 -3.949 -21.850 1.00 90.19 196 PHE A CA 1
ATOM 1574 C C . PHE A 1 196 ? 9.799 -3.776 -23.332 1.00 90.19 196 PHE A C 1
ATOM 1576 O O . PHE A 1 196 ? 10.620 -3.365 -24.155 1.00 90.19 196 PHE A O 1
ATOM 1583 N N . ASN A 1 197 ? 8.531 -4.039 -23.663 1.00 91.31 197 ASN A N 1
ATOM 1584 C CA . ASN A 1 197 ? 7.995 -3.934 -25.023 1.00 91.31 197 ASN A CA 1
ATOM 1585 C C . ASN A 1 197 ? 7.392 -2.551 -25.319 1.00 91.31 197 ASN A C 1
ATOM 1587 O O . ASN A 1 197 ? 7.416 -2.103 -26.463 1.00 91.31 197 ASN A O 1
ATOM 1591 N N . ASN A 1 198 ? 6.899 -1.862 -24.288 1.00 95.75 198 ASN A N 1
ATOM 1592 C CA . ASN A 1 198 ? 6.389 -0.495 -24.322 1.00 95.75 198 ASN A CA 1
ATOM 1593 C C . ASN A 1 198 ? 7.062 0.358 -23.226 1.00 95.75 198 ASN A C 1
ATOM 1595 O O . ASN A 1 198 ? 6.455 0.597 -22.179 1.00 95.75 198 ASN A O 1
ATOM 1599 N N . PRO A 1 199 ? 8.327 0.762 -23.429 1.00 95.94 199 PRO A N 1
ATOM 1600 C CA . PRO A 1 199 ? 9.105 1.488 -22.430 1.00 95.94 199 PRO A CA 1
ATOM 1601 C C . PRO A 1 199 ? 8.476 2.814 -22.026 1.00 95.94 199 PRO A C 1
ATOM 1603 O O . PRO A 1 199 ? 7.824 3.480 -22.831 1.00 95.94 199 PRO A O 1
ATOM 1606 N N . TRP A 1 200 ? 8.727 3.224 -20.785 1.00 97.38 200 TRP A N 1
ATOM 1607 C CA . TRP A 1 200 ? 8.406 4.579 -20.356 1.00 97.38 200 TRP A CA 1
ATOM 1608 C C . TRP A 1 200 ? 9.221 5.590 -21.160 1.00 97.38 200 TRP A C 1
ATOM 1610 O O . TRP A 1 200 ? 10.369 5.335 -21.534 1.00 97.38 200 TRP A O 1
ATOM 1620 N N . ASN A 1 201 ? 8.638 6.769 -21.372 1.00 97.12 201 ASN A N 1
ATOM 1621 C CA . ASN A 1 201 ? 9.331 7.857 -22.044 1.00 97.12 201 ASN A CA 1
ATOM 1622 C C . ASN A 1 201 ? 10.568 8.276 -21.233 1.00 97.12 201 ASN A C 1
ATOM 1624 O O . ASN A 1 201 ? 10.470 8.463 -20.018 1.00 97.12 201 ASN A O 1
ATOM 1628 N N . MET A 1 202 ? 11.711 8.503 -21.881 1.00 96.69 202 MET A N 1
ATOM 1629 C CA . MET A 1 202 ? 12.926 9.013 -21.223 1.00 96.69 202 MET A CA 1
ATOM 1630 C C . MET A 1 202 ? 12.725 10.314 -20.424 1.00 96.69 202 MET A C 1
ATOM 1632 O O . MET A 1 202 ? 13.478 10.572 -19.484 1.00 96.69 202 MET A O 1
ATOM 1636 N N . SER A 1 203 ? 11.728 11.136 -20.767 1.00 96.62 203 SER A N 1
ATOM 1637 C CA . SER A 1 203 ? 11.372 12.346 -20.021 1.00 96.62 203 SER A CA 1
ATOM 1638 C C . SER A 1 203 ? 10.450 12.097 -18.825 1.00 96.62 203 SER A C 1
ATOM 1640 O O . SER A 1 203 ? 10.213 13.040 -18.071 1.00 96.62 203 SER A O 1
ATOM 1642 N N . SER A 1 204 ? 9.908 10.886 -18.654 1.00 97.50 204 SER A N 1
ATOM 1643 C CA . SER A 1 204 ? 9.082 10.535 -17.492 1.00 97.50 204 SER A CA 1
ATOM 1644 C C . SER A 1 204 ? 9.891 10.647 -16.191 1.00 97.50 204 SER A C 1
ATOM 1646 O O . SER A 1 204 ? 11.111 10.416 -16.207 1.00 97.50 204 SER A O 1
ATOM 1648 N N . PRO A 1 205 ? 9.246 10.974 -15.053 1.00 98.06 205 PRO A N 1
ATOM 1649 C CA . PRO A 1 205 ? 9.929 11.055 -13.765 1.00 98.06 205 PRO A CA 1
ATOM 1650 C C . PRO A 1 205 ? 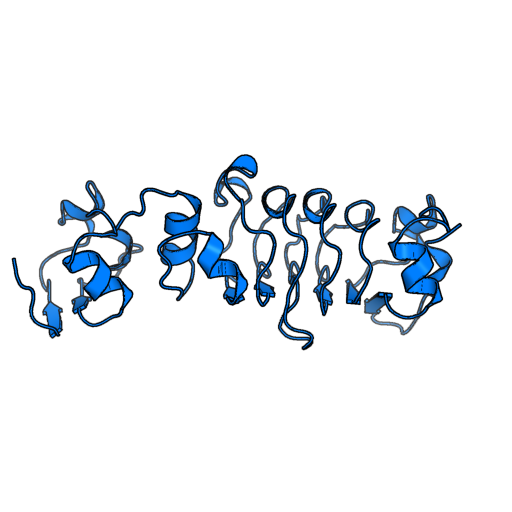10.714 9.780 -13.438 1.00 98.06 205 PRO A C 1
ATOM 1652 O O . PRO A 1 205 ? 11.905 9.860 -13.126 1.00 98.06 205 PRO A O 1
ATOM 1655 N N . ILE A 1 206 ? 10.106 8.600 -13.605 1.00 98.06 206 ILE A N 1
ATOM 1656 C CA . ILE A 1 206 ? 10.777 7.330 -13.312 1.00 98.06 206 ILE A CA 1
ATOM 1657 C C . ILE A 1 206 ? 12.041 7.114 -14.153 1.00 98.06 206 ILE A C 1
ATOM 1659 O O . ILE A 1 206 ? 13.068 6.707 -13.608 1.00 98.06 206 ILE A O 1
ATOM 1663 N N . CYS A 1 207 ? 12.041 7.451 -15.447 1.00 98.06 207 CYS A N 1
ATOM 1664 C CA . CYS A 1 207 ? 13.213 7.242 -16.303 1.00 98.06 207 CYS A CA 1
ATOM 1665 C C . CYS A 1 207 ? 14.368 8.195 -16.008 1.00 98.06 207 CYS A C 1
ATOM 1667 O O . CYS A 1 207 ? 15.537 7.781 -16.004 1.00 98.06 207 CYS A O 1
ATOM 1669 N N . GLN A 1 208 ? 14.064 9.455 -15.689 1.00 98.00 208 GLN A N 1
ATOM 1670 C CA . GLN A 1 208 ? 15.073 10.401 -15.211 1.00 98.00 208 GLN A CA 1
ATOM 1671 C C . GLN A 1 208 ? 15.726 9.886 -13.920 1.00 98.00 208 GLN A C 1
ATOM 1673 O O . GLN A 1 208 ? 16.946 9.946 -13.748 1.00 98.00 208 GLN A O 1
ATOM 1678 N N . LYS A 1 209 ? 14.922 9.300 -13.031 1.00 97.94 209 LYS A N 1
ATOM 1679 C CA . LYS A 1 209 ? 15.353 8.850 -11.706 1.00 97.94 209 LYS A CA 1
ATOM 1680 C C . LYS A 1 209 ? 16.052 7.494 -11.717 1.00 97.94 209 LYS A C 1
ATOM 1682 O O . LYS A 1 209 ? 17.006 7.302 -10.963 1.00 97.94 209 LYS A O 1
ATOM 1687 N N . ILE A 1 210 ? 15.697 6.604 -12.641 1.00 96.69 210 ILE A N 1
ATOM 1688 C CA . ILE A 1 210 ? 16.492 5.415 -12.983 1.00 96.69 210 ILE A CA 1
ATOM 1689 C C . ILE A 1 210 ? 17.873 5.837 -13.502 1.00 96.69 210 ILE A C 1
ATOM 1691 O O . ILE A 1 210 ? 18.892 5.281 -13.088 1.00 96.69 210 ILE A O 1
ATOM 1695 N N . SER A 1 211 ? 17.936 6.847 -14.377 1.00 95.25 211 SER A N 1
ATOM 1696 C CA . SER A 1 211 ? 19.202 7.328 -14.951 1.00 95.25 211 SER A CA 1
ATOM 1697 C C . SER A 1 211 ? 20.155 7.895 -13.895 1.00 95.25 211 SER A C 1
ATOM 1699 O O . SER A 1 211 ? 21.363 7.663 -13.988 1.00 95.25 211 SER A O 1
ATOM 1701 N N . ASN A 1 212 ? 19.605 8.547 -12.866 1.00 94.88 212 ASN A N 1
ATOM 1702 C CA . ASN A 1 212 ? 20.343 9.096 -11.726 1.00 94.88 212 ASN A CA 1
ATOM 1703 C C . ASN A 1 212 ? 20.636 8.069 -10.615 1.00 94.88 212 ASN A C 1
ATOM 1705 O O . ASN A 1 212 ? 21.336 8.389 -9.656 1.00 94.88 212 ASN A O 1
ATOM 1709 N N . GLY A 1 213 ? 20.104 6.845 -10.715 1.00 93.19 213 GLY A N 1
ATOM 1710 C CA . GLY A 1 213 ? 20.242 5.810 -9.685 1.00 93.19 213 GLY A CA 1
ATOM 1711 C C . GLY A 1 213 ? 19.382 6.029 -8.432 1.00 93.19 213 GLY A C 1
ATOM 1712 O O . GLY A 1 213 ? 19.606 5.367 -7.420 1.00 93.19 213 GLY A O 1
ATOM 1713 N N . GLU A 1 214 ? 18.403 6.935 -8.487 1.00 95.50 214 GLU A N 1
ATOM 1714 C CA . GLU A 1 214 ? 17.438 7.196 -7.407 1.00 95.50 214 GLU A CA 1
ATOM 1715 C C . GLU A 1 214 ? 16.323 6.135 -7.371 1.00 95.50 214 GLU A C 1
ATOM 1717 O O . GLU A 1 214 ? 15.779 5.830 -6.305 1.00 95.50 214 GLU A O 1
ATOM 1722 N N . VAL A 1 215 ? 16.028 5.525 -8.524 1.00 95.75 215 VAL A N 1
ATOM 1723 C CA . VAL A 1 215 ? 15.110 4.388 -8.671 1.00 95.75 215 VAL A CA 1
ATOM 1724 C C . VAL A 1 215 ? 15.872 3.161 -9.162 1.00 95.75 215 VAL A C 1
ATOM 1726 O O . VAL A 1 215 ? 16.683 3.236 -10.083 1.00 95.75 215 VAL A O 1
ATOM 1729 N N . SER A 1 216 ? 15.585 2.002 -8.567 1.00 93.25 216 SER A N 1
ATOM 1730 C CA . SER A 1 216 ? 16.064 0.707 -9.061 1.00 93.25 216 SER A CA 1
ATOM 1731 C C . SER A 1 216 ? 14.920 -0.288 -9.223 1.00 93.25 216 SER A C 1
ATOM 1733 O O . SER A 1 216 ? 14.016 -0.336 -8.392 1.00 93.25 216 SER A O 1
ATOM 1735 N N . ILE A 1 217 ? 14.988 -1.118 -10.262 1.00 92.81 217 ILE A N 1
ATOM 1736 C CA . ILE A 1 217 ? 14.101 -2.269 -10.458 1.00 92.81 217 ILE A CA 1
ATOM 1737 C C . ILE A 1 217 ? 14.930 -3.521 -10.197 1.00 92.81 217 ILE A C 1
ATOM 1739 O O . ILE A 1 217 ? 16.009 -3.694 -10.761 1.00 92.81 217 ILE A O 1
ATOM 1743 N N . ARG A 1 218 ? 14.464 -4.365 -9.280 1.00 89.56 218 ARG A N 1
ATOM 1744 C CA . ARG A 1 218 ? 15.193 -5.528 -8.777 1.00 89.56 218 ARG A CA 1
ATOM 1745 C C . ARG A 1 218 ? 14.375 -6.781 -9.007 1.00 89.56 218 ARG A C 1
ATOM 1747 O O . ARG A 1 218 ? 13.363 -7.002 -8.346 1.00 89.56 218 ARG A O 1
ATOM 1754 N N . PHE A 1 219 ? 14.872 -7.629 -9.890 1.00 86.56 219 PHE A N 1
ATOM 1755 C CA . PHE A 1 219 ? 14.316 -8.948 -10.125 1.00 86.56 219 PHE A CA 1
ATOM 1756 C C . PHE A 1 219 ? 15.033 -9.975 -9.248 1.00 86.56 219 PHE A C 1
ATOM 1758 O O . PHE A 1 219 ? 16.262 -10.052 -9.227 1.00 86.56 219 PHE A O 1
ATOM 1765 N N . LYS A 1 220 ? 14.269 -10.773 -8.506 1.00 76.12 220 LYS A N 1
ATOM 1766 C CA . LYS A 1 220 ? 14.778 -11.944 -7.796 1.00 76.12 220 LYS A CA 1
ATOM 1767 C C . LYS A 1 220 ? 14.510 -13.178 -8.656 1.00 76.12 220 LYS A C 1
ATOM 1769 O O . LYS A 1 220 ? 13.408 -13.719 -8.625 1.00 76.12 220 LYS A O 1
ATOM 1774 N N . TYR A 1 221 ? 15.522 -13.615 -9.402 1.00 66.38 221 TYR A N 1
ATOM 1775 C CA . TYR A 1 221 ? 15.505 -14.884 -10.136 1.00 66.38 221 TYR A CA 1
ATOM 1776 C C . TYR A 1 221 ? 16.178 -15.997 -9.342 1.00 66.38 221 TYR A C 1
ATOM 1778 O O . TYR A 1 221 ? 17.139 -15.760 -8.609 1.00 66.38 221 TYR A O 1
ATOM 1786 N N . LYS A 1 222 ? 15.756 -17.241 -9.585 1.00 52.75 222 LYS A N 1
ATOM 1787 C CA . LYS A 1 222 ? 16.480 -18.437 -9.124 1.00 52.75 222 LYS A CA 1
ATOM 1788 C C . LYS A 1 222 ? 17.834 -18.656 -9.831 1.00 52.75 222 LYS A C 1
ATOM 1790 O O . LYS A 1 222 ? 18.609 -19.466 -9.338 1.00 52.75 222 LYS A O 1
ATOM 1795 N N . GLN A 1 223 ? 18.138 -17.957 -10.938 1.00 50.00 223 GLN A N 1
ATOM 1796 C CA . GLN A 1 223 ? 19.341 -18.197 -11.767 1.00 50.00 223 GLN A CA 1
ATOM 1797 C C . GLN A 1 223 ? 20.239 -16.973 -12.065 1.00 50.00 223 GLN A C 1
ATOM 1799 O O . GLN A 1 223 ? 21.176 -17.090 -12.844 1.00 50.00 223 GLN A O 1
ATOM 1804 N N . GLY A 1 224 ? 20.056 -15.832 -11.389 1.00 50.47 224 GLY A N 1
ATOM 1805 C CA . GLY A 1 224 ? 21.106 -14.797 -11.328 1.00 50.47 224 GLY A CA 1
ATOM 1806 C C . GLY A 1 224 ? 21.218 -13.804 -12.495 1.00 50.47 224 GLY A C 1
ATOM 1807 O O . GLY A 1 224 ? 22.222 -13.101 -12.566 1.00 50.47 224 GLY A O 1
ATOM 1808 N N . GLU A 1 225 ? 20.218 -13.680 -13.369 1.00 52.44 225 GLU A N 1
ATOM 1809 C CA . GLU A 1 225 ? 20.191 -12.599 -14.365 1.00 52.44 225 GLU A CA 1
ATOM 1810 C C . GLU A 1 225 ? 19.790 -11.265 -13.717 1.00 52.44 225 GLU A C 1
ATOM 1812 O O . GLU A 1 225 ? 18.777 -11.157 -13.031 1.00 52.44 225 GLU A O 1
ATOM 1817 N N . THR A 1 226 ? 20.597 -10.224 -13.908 1.00 56.22 226 THR A N 1
ATOM 1818 C CA . THR A 1 226 ? 20.258 -8.854 -13.508 1.00 56.22 226 THR A CA 1
ATOM 1819 C C . THR A 1 226 ? 19.988 -8.039 -14.761 1.00 56.22 226 THR A C 1
ATOM 1821 O O . THR A 1 226 ? 20.928 -7.736 -15.493 1.00 56.22 226 THR A O 1
ATOM 1824 N N . THR A 1 227 ? 18.737 -7.660 -15.013 1.00 65.00 227 THR A N 1
ATOM 1825 C CA . THR A 1 227 ? 18.436 -6.663 -16.045 1.00 65.00 227 THR A CA 1
ATOM 1826 C C . THR A 1 227 ? 18.731 -5.257 -15.575 1.00 65.00 227 THR A C 1
ATOM 1828 O O . THR A 1 227 ? 18.615 -4.930 -14.390 1.00 65.00 227 THR A O 1
ATOM 1831 N N . ASN A 1 228 ? 19.115 -4.407 -16.524 1.00 77.81 228 ASN A N 1
ATOM 1832 C CA . ASN A 1 228 ? 19.332 -3.004 -16.256 1.00 77.81 228 ASN A CA 1
ATOM 1833 C C . ASN A 1 228 ? 17.972 -2.305 -16.233 1.00 77.81 228 ASN A C 1
ATOM 1835 O O . ASN A 1 228 ? 17.236 -2.343 -17.213 1.00 77.81 228 ASN A O 1
ATOM 1839 N N . ALA A 1 229 ? 17.632 -1.626 -15.135 1.00 83.50 229 ALA A N 1
ATOM 1840 C CA . ALA A 1 229 ? 16.386 -0.860 -15.055 1.00 83.50 229 ALA A CA 1
ATOM 1841 C C . ALA A 1 229 ? 16.256 0.175 -16.194 1.00 83.50 229 ALA A C 1
ATOM 1843 O O . ALA A 1 229 ? 15.146 0.545 -16.554 1.00 83.50 229 ALA A O 1
ATOM 1844 N N . LYS A 1 230 ? 17.375 0.605 -16.800 1.00 87.88 230 LYS A N 1
ATOM 1845 C CA . LYS A 1 230 ? 17.385 1.489 -17.977 1.00 87.88 230 LYS A CA 1
ATOM 1846 C C . LYS A 1 230 ? 16.727 0.882 -19.218 1.00 87.88 230 LYS A C 1
ATOM 1848 O O . LYS A 1 230 ? 16.271 1.641 -20.061 1.00 87.88 230 LYS A O 1
ATOM 1853 N N . ASP A 1 231 ? 16.630 -0.443 -19.319 1.00 89.44 231 ASP A N 1
ATOM 1854 C CA . ASP A 1 231 ? 16.004 -1.118 -20.465 1.00 89.44 231 ASP A CA 1
ATOM 1855 C C . ASP A 1 231 ? 14.483 -0.858 -20.535 1.00 89.44 231 ASP A C 1
ATOM 1857 O O . ASP A 1 231 ? 13.860 -1.069 -21.573 1.00 89.44 231 ASP A O 1
ATOM 1861 N N . PHE A 1 232 ? 13.900 -0.348 -19.443 1.00 93.38 232 PHE A N 1
ATOM 1862 C CA . PHE A 1 232 ? 12.485 0.007 -19.296 1.00 93.38 232 PHE A CA 1
ATOM 1863 C C . PHE A 1 232 ? 12.184 1.444 -19.763 1.00 93.38 232 PHE A C 1
ATOM 1865 O O . PHE A 1 232 ? 11.056 1.913 -19.614 1.00 93.38 232 PHE A O 1
ATOM 1872 N N . CYS A 1 233 ? 13.178 2.146 -20.320 1.00 95.75 233 CYS A N 1
ATOM 1873 C CA . CYS A 1 233 ? 13.099 3.551 -20.718 1.00 95.75 233 CYS A CA 1
ATOM 1874 C C . CYS A 1 233 ? 13.572 3.761 -22.166 1.00 95.75 233 CYS A C 1
ATOM 1876 O O . CYS A 1 233 ? 14.659 3.293 -22.516 1.00 95.75 233 CYS A O 1
ATOM 1878 N N . LYS A 1 234 ? 12.791 4.469 -23.000 1.00 93.25 234 LYS A N 1
ATOM 1879 C CA . LYS A 1 234 ? 13.163 4.854 -24.381 1.00 93.25 234 LYS A CA 1
ATOM 1880 C C . LYS A 1 234 ? 12.628 6.220 -24.806 1.00 93.25 234 LYS A C 1
ATOM 1882 O O . LYS A 1 234 ? 11.678 6.736 -24.177 1.00 93.25 234 LYS A O 1
#

Radius of gyration: 21.1 Å; chains: 1; bounding box: 48×31×61 Å

Sequence (234 aa):
ENFEDGIIYLEDKTPEDMVQFNNPWNMSSPICQKILDRSISIRFKSGSKKTQKDLCKADDEIVDFIIKNTTLSITKQSELEDQVLALNDKGFTDSDIPEANLWNFKSSFGIRLNNNNLTNVDFLSRYEETKYDRRNYGVNLSYNPNLSDISGLSSLKSSSKVDLRETNVTDLSGLENFEKGSIYLQDKRPEDMVQFNNPWNMSSPICQKISNGEVSIRFKYKQGETTNAKDFCK

Secondary structure (DSSP, 8-state):
--PPSEEEEETT--GGG-GGGTSPEETTSHHHHHHHTTSEEEEEPS--S--GGGGEE-SSHHHHHHHHHSS---SSGGGGGG-EEE--SS---GGGSPPGGG----EESEEE--SS--S--GGGTT--EE---STTSSEE--SBTT----GGGTT--EEEEEE-TTB-----GGGTT--EEEEEEES--GGGSHHHHSPBPTTSHHHHHHHTTSEEEEEE-SS-----GGGGB-